Protein AF-A0A254TBU0-F1 (afdb_monomer_lite)

Radius of gyration: 42.25 Å; chains: 1; bounding box: 73×49×134 Å

Secondary structure (DSSP, 8-state):
-HHHHHHHHHHHHHHHHHHHHHHHHHHHHHHHHHHHHHS-SSTTEEEEEEEEPTT-SSEEEEEEEEEE-TTT--EEEEE--SSS--HHHHT-HHHHTTHHHHHHHHHHHHHHHHHHHHHHHHHHHHHHHHHHHHHHHHHHHHHHHHHHHHHHHHHHHHHHHHHHHHHHS--------------S------------------------------

Organism: NCBI:txid1968433

Structure (mmCIF, N/CA/C/O backbone):
data_AF-A0A254TBU0-F1
#
_entry.id   AF-A0A254TBU0-F1
#
loop_
_atom_site.group_PDB
_atom_site.id
_atom_site.type_symbol
_atom_site.label_atom_id
_atom_site.label_alt_id
_atom_site.label_comp_id
_atom_site.label_asym_id
_atom_site.label_entity_id
_atom_site.label_seq_id
_atom_site.pdbx_PDB_ins_code
_atom_site.Cartn_x
_atom_site.Cartn_y
_atom_site.Cartn_z
_atom_site.occupancy
_atom_site.B_iso_or_equiv
_atom_site.auth_seq_id
_atom_site.auth_comp_id
_atom_site.auth_asym_id
_atom_site.auth_atom_id
_atom_site.pdbx_PDB_model_num
ATOM 1 N N . MET A 1 1 ? 13.343 7.354 -29.437 1.00 55.62 1 MET A N 1
ATOM 2 C CA . MET A 1 1 ? 13.040 7.736 -28.040 1.00 55.62 1 MET A CA 1
ATOM 3 C C . MET A 1 1 ? 12.246 6.639 -27.305 1.00 55.62 1 MET A C 1
ATOM 5 O O . MET A 1 1 ? 11.087 6.859 -26.980 1.00 55.62 1 MET A O 1
ATOM 9 N N . PRO A 1 2 ? 12.825 5.455 -27.029 1.00 60.94 2 PRO A N 1
ATOM 10 C CA . PRO A 1 2 ? 12.114 4.371 -26.329 1.00 60.94 2 PRO A CA 1
ATOM 11 C C . PRO A 1 2 ? 11.982 4.615 -24.813 1.00 60.94 2 PRO A C 1
ATOM 13 O O . PRO A 1 2 ? 10.986 4.236 -24.206 1.00 60.94 2 PRO A O 1
ATOM 16 N N . ASP A 1 3 ? 12.961 5.303 -24.216 1.00 68.00 3 ASP A N 1
ATOM 17 C CA . ASP A 1 3 ? 13.042 5.540 -22.765 1.00 68.00 3 ASP A CA 1
ATOM 18 C C . ASP A 1 3 ? 11.918 6.467 -22.251 1.00 68.00 3 ASP A C 1
ATOM 20 O O . ASP A 1 3 ? 11.373 6.267 -21.170 1.00 68.00 3 ASP A O 1
ATOM 24 N N . VAL A 1 4 ? 11.476 7.437 -23.061 1.00 76.56 4 VAL A N 1
ATOM 25 C CA . VAL A 1 4 ? 10.385 8.364 -22.694 1.00 76.56 4 VAL A CA 1
ATOM 26 C C . VAL A 1 4 ? 9.033 7.645 -22.619 1.00 76.56 4 VAL A C 1
ATOM 28 O O . VAL A 1 4 ? 8.270 7.861 -21.681 1.00 76.56 4 VAL A O 1
ATOM 31 N N . VAL A 1 5 ? 8.753 6.758 -23.578 1.00 79.75 5 VAL A N 1
ATOM 32 C CA . VAL A 1 5 ? 7.491 6.001 -23.643 1.00 79.75 5 VAL A CA 1
ATOM 33 C C . VAL A 1 5 ? 7.414 4.982 -22.507 1.00 79.75 5 VAL A C 1
ATOM 35 O O . VAL A 1 5 ? 6.388 4.870 -21.839 1.00 79.75 5 VAL A O 1
ATOM 38 N N . LEU A 1 6 ? 8.520 4.279 -22.245 1.00 78.12 6 LEU A N 1
ATOM 39 C CA . LEU A 1 6 ? 8.596 3.298 -21.168 1.00 78.12 6 LEU A CA 1
ATOM 40 C C . LEU A 1 6 ? 8.431 3.971 -19.793 1.00 78.12 6 LEU A C 1
ATOM 42 O O . LEU A 1 6 ? 7.738 3.436 -18.930 1.00 78.12 6 LEU A O 1
ATOM 46 N N . ARG A 1 7 ? 9.032 5.153 -19.584 1.00 82.88 7 ARG A N 1
ATOM 47 C CA . ARG A 1 7 ? 8.877 5.918 -18.334 1.00 82.88 7 ARG A CA 1
ATOM 48 C C . ARG A 1 7 ? 7.442 6.385 -18.131 1.00 82.88 7 ARG A C 1
ATOM 50 O O . ARG A 1 7 ? 6.898 6.158 -17.057 1.00 82.88 7 ARG A O 1
ATOM 57 N N . ALA A 1 8 ? 6.812 6.935 -19.169 1.00 86.00 8 ALA A N 1
ATOM 58 C CA . ALA A 1 8 ? 5.415 7.357 -19.106 1.00 86.00 8 ALA A CA 1
ATOM 59 C C . ALA A 1 8 ? 4.473 6.195 -18.741 1.00 86.00 8 ALA A C 1
ATOM 61 O O . ALA A 1 8 ? 3.598 6.355 -17.894 1.00 86.00 8 ALA A O 1
ATOM 62 N N . ALA A 1 9 ? 4.690 5.004 -19.310 1.00 85.12 9 ALA A N 1
ATOM 63 C CA . ALA A 1 9 ? 3.908 3.816 -18.968 1.00 85.12 9 ALA A CA 1
ATOM 64 C C . ALA A 1 9 ? 4.110 3.376 -17.504 1.00 85.12 9 ALA A C 1
ATOM 66 O O . ALA A 1 9 ? 3.148 3.034 -16.818 1.00 85.12 9 ALA A O 1
ATOM 67 N N . VAL A 1 10 ? 5.353 3.410 -17.004 1.00 87.81 10 VAL A N 1
ATOM 68 C CA . VAL A 1 10 ? 5.660 3.095 -15.597 1.00 87.81 10 VAL A CA 1
ATOM 69 C C . VAL A 1 10 ? 5.015 4.099 -14.643 1.00 87.81 10 VAL A C 1
ATOM 71 O O . VAL A 1 10 ? 4.529 3.707 -13.577 1.00 87.81 10 VAL A O 1
ATOM 74 N N . ASP A 1 11 ? 5.002 5.376 -15.013 1.00 88.94 11 ASP A N 1
ATOM 75 C CA . ASP A 1 11 ? 4.399 6.438 -14.216 1.00 88.94 11 ASP A CA 1
ATOM 76 C C . ASP A 1 11 ? 2.871 6.305 -14.160 1.00 88.94 11 ASP A C 1
ATOM 78 O O . ASP A 1 11 ? 2.303 6.435 -13.074 1.00 88.94 11 ASP A O 1
ATOM 82 N N . GLU A 1 12 ? 2.211 5.952 -15.269 1.00 91.38 12 GLU A N 1
ATOM 83 C CA . GLU A 1 12 ? 0.754 5.755 -15.295 1.00 91.38 12 GLU A CA 1
ATOM 84 C C . GLU A 1 12 ? 0.326 4.570 -14.417 1.00 91.38 12 GLU A C 1
ATOM 86 O O . GLU A 1 12 ? -0.513 4.727 -13.532 1.00 91.38 12 GLU A O 1
ATOM 91 N N . VAL A 1 13 ? 0.985 3.412 -14.541 1.00 90.25 13 VAL A N 1
ATOM 92 C CA . VAL A 1 13 ? 0.699 2.251 -13.674 1.00 90.25 13 VAL A CA 1
ATOM 93 C C . VAL A 1 13 ? 0.988 2.576 -12.205 1.00 90.25 13 VAL A C 1
ATOM 95 O O . VAL A 1 13 ? 0.245 2.191 -11.299 1.00 90.25 13 VAL A O 1
ATOM 98 N N . THR A 1 14 ? 2.065 3.321 -11.939 1.00 90.81 14 THR A N 1
ATOM 99 C CA . THR A 1 14 ? 2.394 3.778 -10.582 1.00 90.81 14 THR A CA 1
ATOM 100 C C . THR A 1 14 ? 1.290 4.668 -10.014 1.00 90.81 14 THR A C 1
ATOM 102 O O . THR A 1 14 ? 0.970 4.556 -8.828 1.00 90.81 14 THR A O 1
ATOM 105 N N . LYS A 1 15 ? 0.717 5.551 -10.833 1.00 92.06 15 LYS A N 1
ATOM 106 C CA . LYS A 1 15 ? -0.375 6.446 -10.451 1.00 92.06 15 LYS A CA 1
ATOM 107 C C . LYS A 1 15 ? -1.653 5.665 -10.153 1.00 92.06 15 LYS A C 1
ATOM 109 O O . LYS A 1 15 ? -2.206 5.853 -9.073 1.00 92.06 15 LYS A O 1
ATOM 114 N N . GLU A 1 16 ? -2.043 4.724 -11.011 1.00 93.19 16 GLU A N 1
ATOM 115 C CA . GLU A 1 16 ? -3.198 3.845 -10.775 1.00 93.19 16 GLU A CA 1
ATOM 116 C C . GLU A 1 16 ? -3.066 3.064 -9.459 1.00 93.19 16 GLU A C 1
ATOM 118 O O . GLU A 1 16 ? -3.989 3.033 -8.642 1.00 93.19 16 GLU A O 1
ATOM 123 N N . MET A 1 17 ? -1.887 2.489 -9.193 1.00 91.94 17 MET A N 1
ATOM 124 C CA . MET A 1 17 ? -1.616 1.792 -7.931 1.00 91.94 17 MET A CA 1
ATOM 125 C C . MET A 1 17 ? -1.718 2.718 -6.713 1.00 91.94 17 MET A C 1
ATOM 127 O O . MET A 1 17 ? -2.206 2.310 -5.657 1.00 91.94 17 MET A O 1
ATOM 131 N N . VAL A 1 18 ? -1.241 3.960 -6.833 1.00 92.25 18 VAL A N 1
ATOM 132 C CA . VAL A 1 18 ? -1.340 4.960 -5.763 1.00 92.25 18 VAL A CA 1
ATOM 133 C C . VAL A 1 18 ? -2.795 5.362 -5.525 1.00 92.25 18 VAL A C 1
ATOM 135 O O . VAL A 1 18 ? -3.204 5.463 -4.370 1.00 92.25 18 VAL A O 1
ATOM 138 N N . ASP A 1 19 ? -3.586 5.554 -6.576 1.00 94.19 19 ASP A N 1
ATOM 139 C CA . ASP A 1 19 ? -4.998 5.920 -6.456 1.00 94.19 19 ASP A CA 1
ATOM 140 C C . ASP A 1 19 ? -5.844 4.768 -5.887 1.00 94.19 19 ASP A C 1
ATOM 142 O O . ASP A 1 19 ? -6.729 4.993 -5.055 1.00 94.19 19 ASP A O 1
ATOM 146 N N . PHE A 1 20 ? -5.495 3.518 -6.205 1.00 94.50 20 PHE A N 1
ATOM 147 C CA . PHE A 1 20 ? -6.058 2.346 -5.534 1.00 94.50 20 PHE A CA 1
ATOM 148 C C . PHE A 1 20 ? -5.751 2.341 -4.027 1.00 94.50 20 PHE A C 1
ATOM 150 O O . PHE A 1 20 ? -6.653 2.144 -3.213 1.00 94.50 20 PHE A O 1
ATOM 157 N N . ILE A 1 21 ? -4.505 2.634 -3.628 1.00 93.31 21 ILE A N 1
ATOM 158 C CA . ILE A 1 21 ? -4.138 2.757 -2.205 1.00 93.31 21 ILE A CA 1
ATOM 159 C C . ILE A 1 21 ? -4.928 3.883 -1.528 1.00 93.31 21 ILE A C 1
ATOM 161 O O . ILE A 1 21 ? -5.439 3.673 -0.432 1.00 93.31 21 ILE A O 1
ATOM 165 N N . LYS A 1 22 ? -5.084 5.047 -2.173 1.00 93.69 22 LYS A N 1
ATOM 166 C CA . LYS A 1 22 ? -5.897 6.152 -1.630 1.00 93.69 22 LYS A CA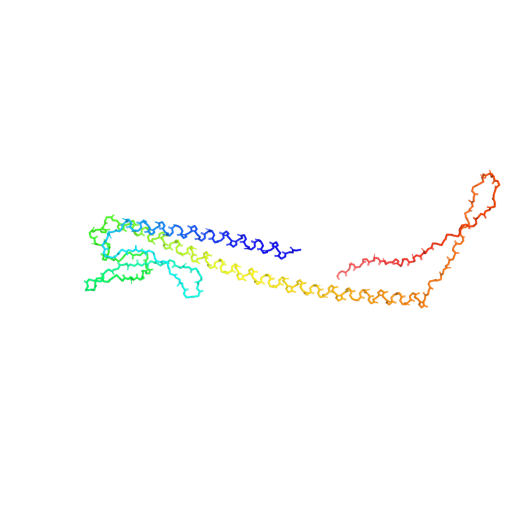 1
ATOM 167 C C . LYS A 1 22 ? -7.357 5.754 -1.433 1.00 93.69 22 LYS A C 1
ATOM 169 O O . LYS A 1 22 ? -7.969 6.158 -0.454 1.00 93.69 22 LYS A O 1
ATOM 174 N N . THR A 1 23 ? -7.909 4.956 -2.344 1.00 95.94 23 THR A N 1
ATOM 175 C CA . THR A 1 23 ? -9.282 4.449 -2.216 1.00 95.94 23 THR A CA 1
ATOM 176 C C . THR A 1 23 ? -9.427 3.590 -0.960 1.00 95.94 23 THR A C 1
ATOM 178 O O . THR A 1 23 ? -10.385 3.760 -0.211 1.00 95.94 23 THR A O 1
ATOM 181 N N . ILE A 1 24 ? -8.441 2.732 -0.681 1.00 95.56 24 ILE A N 1
ATOM 182 C CA . ILE A 1 24 ? -8.408 1.942 0.555 1.00 95.56 24 ILE A CA 1
ATOM 183 C C . ILE A 1 24 ? -8.239 2.850 1.781 1.00 95.56 24 ILE A C 1
ATOM 185 O O . ILE A 1 24 ? -8.925 2.651 2.779 1.00 95.56 24 ILE A O 1
ATOM 189 N N . ASP A 1 25 ? -7.363 3.856 1.712 1.00 94.88 25 ASP A N 1
ATOM 190 C CA . ASP A 1 25 ? -7.145 4.810 2.809 1.00 94.88 25 ASP A CA 1
ATOM 191 C C . ASP A 1 25 ? -8.446 5.551 3.167 1.00 94.88 25 ASP A C 1
ATOM 193 O O . ASP A 1 25 ? -8.803 5.623 4.340 1.00 94.88 25 ASP A O 1
ATOM 197 N N . ASN A 1 26 ? -9.221 5.977 2.166 1.00 95.31 26 ASN A N 1
ATOM 198 C CA . ASN A 1 26 ? -10.529 6.605 2.374 1.00 95.31 26 ASN A CA 1
ATOM 199 C C . ASN A 1 26 ? -11.544 5.652 3.029 1.00 95.31 26 ASN A C 1
ATOM 201 O O . ASN A 1 26 ? -12.335 6.074 3.870 1.00 95.31 26 ASN A O 1
ATOM 205 N N . GLN A 1 27 ? -11.541 4.367 2.656 1.00 95.50 27 GLN A N 1
ATOM 206 C CA . GLN A 1 27 ? -12.405 3.363 3.288 1.00 95.50 27 GLN A CA 1
ATOM 207 C C . GLN A 1 27 ? -12.010 3.117 4.748 1.00 95.50 27 GLN A C 1
ATOM 209 O O . GLN A 1 27 ? -12.878 2.958 5.601 1.00 95.50 27 GLN A O 1
ATOM 214 N N . ILE A 1 28 ? -10.709 3.124 5.048 1.00 94.50 28 ILE A N 1
ATOM 215 C CA . ILE A 1 28 ? -10.194 3.021 6.417 1.00 94.50 28 ILE A CA 1
ATOM 216 C C . ILE A 1 28 ? -10.661 4.218 7.253 1.00 94.50 28 ILE A C 1
ATOM 218 O O . ILE A 1 28 ? -11.168 4.017 8.354 1.00 94.50 28 ILE A O 1
ATOM 222 N N . ASP A 1 29 ? -10.548 5.439 6.728 1.00 93.44 29 ASP A N 1
ATOM 223 C CA . ASP A 1 29 ? -11.009 6.646 7.424 1.00 93.44 29 ASP A CA 1
ATOM 224 C C . ASP A 1 29 ? -12.534 6.642 7.632 1.00 93.44 29 ASP A C 1
ATOM 226 O O . ASP A 1 29 ? -13.022 7.036 8.692 1.00 93.44 29 ASP A O 1
ATOM 230 N N . TRP A 1 30 ? -13.300 6.125 6.664 1.00 94.44 30 TRP A N 1
ATOM 231 C CA . TRP A 1 30 ? -14.742 5.930 6.828 1.00 94.44 30 TRP A CA 1
ATOM 232 C C . TRP A 1 30 ? -15.062 4.948 7.964 1.00 94.44 30 TRP A C 1
ATOM 234 O O . TRP A 1 30 ? -15.912 5.246 8.804 1.00 94.44 30 TRP A O 1
ATOM 244 N N . ILE A 1 31 ? -14.347 3.817 8.048 1.00 91.62 31 ILE A N 1
ATOM 245 C CA . ILE A 1 31 ? -14.507 2.870 9.160 1.00 91.62 31 ILE A CA 1
ATOM 246 C C . ILE A 1 31 ? -14.128 3.517 10.499 1.00 91.62 31 ILE A C 1
ATOM 248 O O . ILE A 1 31 ? -14.823 3.273 11.482 1.00 91.62 31 ILE A O 1
ATOM 252 N N . ASP A 1 32 ? -13.083 4.351 10.570 1.00 91.94 32 ASP A N 1
ATOM 253 C CA . ASP A 1 32 ? -12.754 5.078 11.810 1.00 91.94 32 ASP A CA 1
ATOM 254 C C . ASP A 1 32 ? -13.909 5.982 12.265 1.00 91.94 32 ASP A C 1
ATOM 256 O O . ASP A 1 32 ? -14.238 6.008 13.451 1.00 91.94 32 ASP A O 1
ATOM 260 N N . GLY A 1 33 ? -14.582 6.655 11.326 1.00 90.12 33 GLY A N 1
ATOM 261 C CA . GLY A 1 33 ? -15.777 7.451 11.616 1.00 90.12 33 GLY A CA 1
ATOM 262 C C . GLY A 1 33 ? -16.957 6.611 12.121 1.00 90.12 33 GLY A C 1
ATOM 263 O O . GLY A 1 33 ? -17.636 6.995 13.074 1.00 90.12 33 GLY A O 1
ATOM 264 N N . VAL A 1 34 ? -17.185 5.429 11.538 1.00 89.31 34 VAL A N 1
ATOM 265 C CA . VAL A 1 34 ? -18.220 4.495 12.020 1.00 89.31 34 VAL A CA 1
ATOM 266 C C . VAL A 1 34 ? -17.869 3.957 13.409 1.00 89.31 34 VAL A C 1
ATOM 268 O O . VAL A 1 34 ? -18.739 3.878 14.277 1.00 89.31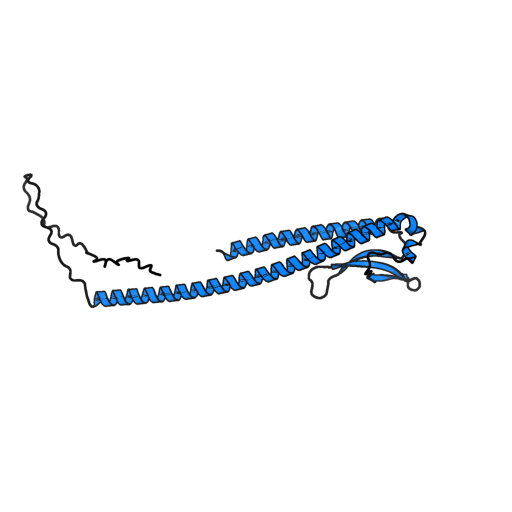 34 VAL A O 1
ATOM 271 N N . LEU A 1 35 ? -16.597 3.625 13.646 1.00 88.00 35 LEU A N 1
ATOM 272 C CA . LEU A 1 35 ? -16.096 3.194 14.949 1.00 88.00 35 LEU A CA 1
ATOM 273 C C . LEU A 1 35 ? -16.283 4.285 16.004 1.00 88.00 35 LEU A C 1
ATOM 275 O O . LEU A 1 35 ? -16.687 3.969 17.121 1.00 88.00 35 LEU A O 1
ATOM 279 N N . GLU A 1 36 ? -16.016 5.546 15.677 1.00 86.56 36 GLU A N 1
ATOM 280 C CA . GLU A 1 36 ? -16.258 6.679 16.574 1.00 86.56 36 GLU A CA 1
ATOM 281 C C . GLU A 1 36 ? -17.73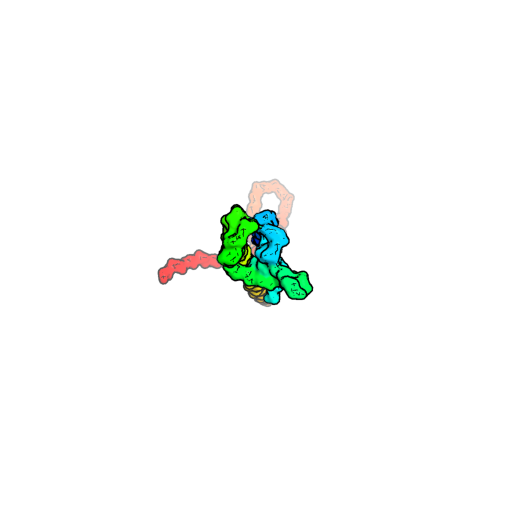3 6.800 16.968 1.00 86.56 36 GLU A C 1
ATOM 283 O O . GLU A 1 36 ? -18.033 7.008 18.140 1.00 86.56 36 GLU A O 1
ATOM 288 N N . PHE A 1 37 ? -18.650 6.611 16.017 1.00 84.62 37 PHE A N 1
ATOM 289 C CA . PHE A 1 37 ? -20.087 6.689 16.275 1.00 84.62 37 PHE A CA 1
ATOM 290 C C . PHE A 1 37 ? -20.633 5.486 17.059 1.00 84.62 37 PHE A C 1
ATOM 292 O O . PHE A 1 37 ? -21.501 5.637 17.915 1.00 84.62 37 PHE A O 1
ATOM 299 N N . ALA A 1 38 ? -20.149 4.277 16.764 1.00 81.69 38 ALA A N 1
ATOM 300 C CA . ALA A 1 38 ? -20.669 3.037 17.340 1.00 81.69 38 ALA A CA 1
ATOM 301 C C . ALA A 1 38 ? -20.179 2.761 18.773 1.00 81.69 38 ALA A C 1
ATOM 303 O O . ALA A 1 38 ? -20.642 1.809 19.404 1.00 81.69 38 ALA A O 1
ATOM 304 N N . GLN A 1 39 ? -19.223 3.544 19.277 1.00 80.81 39 GLN A N 1
ATOM 305 C CA . GLN A 1 39 ? -18.602 3.325 20.578 1.00 80.81 39 GLN A CA 1
ATOM 306 C C . GLN A 1 39 ? -19.046 4.382 21.598 1.00 80.81 39 GLN A C 1
ATOM 308 O O . GLN A 1 39 ? -19.154 5.560 21.266 1.00 80.81 39 GLN A O 1
ATOM 313 N N . PRO A 1 40 ? -19.263 3.998 22.868 1.00 69.94 40 PRO A N 1
ATOM 314 C CA . PRO A 1 40 ? -19.560 4.953 23.922 1.00 69.94 40 PRO A CA 1
ATOM 315 C C . PRO A 1 40 ? -18.393 5.930 24.122 1.00 69.94 40 PRO A C 1
ATOM 317 O O . PRO A 1 40 ? -17.224 5.548 24.070 1.00 69.94 40 PRO A O 1
ATOM 320 N N . LEU A 1 41 ? -18.725 7.184 24.442 1.00 67.19 41 LEU A N 1
ATOM 321 C CA . LEU A 1 41 ? -17.810 8.326 24.646 1.00 67.19 41 LEU A CA 1
ATOM 322 C C . LEU A 1 41 ? -16.797 8.151 25.801 1.00 67.19 41 LEU A C 1
ATOM 324 O O . LEU A 1 41 ? -16.033 9.064 26.124 1.00 67.19 41 LEU A O 1
ATOM 328 N N . HIS A 1 42 ? -16.811 7.011 26.484 1.00 64.38 42 HIS A N 1
ATOM 329 C CA . HIS A 1 42 ? -16.032 6.749 27.688 1.00 64.38 42 HIS A CA 1
ATOM 330 C C . HIS A 1 42 ? -14.732 5.988 27.374 1.00 64.38 42 HIS A C 1
ATOM 332 O O . HIS A 1 42 ? -14.483 5.535 26.262 1.00 64.38 42 HIS A O 1
ATOM 338 N N . THR A 1 43 ? -13.840 5.879 28.363 1.00 64.94 43 THR A N 1
ATOM 339 C CA . THR A 1 43 ? -12.513 5.255 28.205 1.00 64.94 43 THR A CA 1
ATOM 340 C C . THR A 1 43 ? -12.577 3.858 27.581 1.00 64.94 43 THR A C 1
ATOM 342 O O . THR A 1 43 ? -13.319 3.016 28.081 1.00 64.94 43 THR A O 1
ATOM 345 N N . GLY A 1 44 ? -11.727 3.587 26.585 1.00 70.06 44 GLY A N 1
ATOM 346 C CA . GLY A 1 44 ? -11.684 2.311 25.859 1.00 70.06 44 GLY A CA 1
ATOM 347 C C . GLY A 1 44 ? -12.079 2.401 24.382 1.00 70.06 44 GLY A C 1
ATOM 348 O O . GLY A 1 44 ? -12.210 1.360 23.746 1.00 70.06 44 GLY A O 1
ATOM 349 N N . ALA A 1 45 ? -12.260 3.610 23.839 1.00 80.56 45 ALA A N 1
ATOM 350 C CA . ALA A 1 45 ? -12.592 3.814 22.432 1.00 80.56 45 ALA A CA 1
ATOM 351 C C . ALA A 1 45 ? -11.462 3.329 21.510 1.00 80.56 45 ALA A C 1
ATOM 353 O O . ALA A 1 45 ? -10.296 3.712 21.658 1.00 80.56 45 ALA A O 1
ATOM 354 N N . ILE A 1 46 ? -11.824 2.488 20.550 1.00 86.56 46 ILE A N 1
ATOM 355 C CA . ILE A 1 46 ? -10.942 1.979 19.509 1.00 86.56 46 ILE A CA 1
ATOM 356 C C . ILE A 1 46 ? -10.954 2.952 18.338 1.00 86.56 46 ILE A C 1
ATOM 358 O O . ILE A 1 46 ? -12.019 3.301 17.839 1.00 86.56 46 ILE A O 1
ATOM 362 N N . ARG A 1 47 ? -9.773 3.380 17.905 1.00 88.00 47 ARG A N 1
ATOM 363 C CA . ARG A 1 47 ? -9.567 4.318 16.800 1.00 88.00 47 ARG A CA 1
ATOM 364 C C . ARG A 1 47 ? -8.453 3.842 15.886 1.00 88.00 47 ARG A C 1
ATOM 366 O O . ARG A 1 47 ? -7.681 2.944 16.237 1.00 88.00 47 ARG A O 1
ATOM 373 N N . ILE A 1 48 ? -8.354 4.472 14.728 1.00 90.56 48 ILE A N 1
ATOM 374 C CA . ILE A 1 48 ? -7.296 4.244 13.755 1.00 90.56 48 ILE A CA 1
ATOM 375 C C . ILE A 1 48 ? -6.302 5.398 13.824 1.00 90.56 48 ILE A C 1
ATOM 377 O O . ILE A 1 48 ? -6.644 6.560 13.634 1.00 90.56 48 ILE A O 1
ATOM 381 N N . GLU A 1 49 ? -5.038 5.079 14.087 1.00 89.56 49 GLU A N 1
ATOM 382 C CA . GLU A 1 49 ? -3.960 6.059 14.115 1.00 89.56 49 GLU A CA 1
ATOM 383 C C . GLU A 1 49 ? -2.997 5.839 12.947 1.00 89.56 49 GLU A C 1
ATOM 385 O O . GLU A 1 49 ? -2.426 4.758 12.761 1.00 89.56 49 GLU A O 1
ATOM 390 N N . TRP A 1 50 ? -2.783 6.891 12.163 1.00 89.94 50 TRP A N 1
ATOM 391 C CA . TRP A 1 50 ? -1.866 6.886 11.032 1.00 89.94 50 TRP A CA 1
ATOM 392 C C . TRP A 1 50 ? -0.435 7.165 11.490 1.00 89.94 50 TRP A C 1
ATOM 394 O O . TRP A 1 50 ? -0.085 8.301 11.808 1.00 89.94 50 TRP A O 1
ATOM 404 N N . ARG A 1 51 ? 0.431 6.145 11.471 1.00 84.81 51 ARG A N 1
ATOM 405 C CA . ARG A 1 51 ? 1.828 6.282 11.913 1.00 84.81 51 ARG A CA 1
ATOM 406 C C . ARG A 1 51 ? 2.833 6.155 10.787 1.00 84.81 51 ARG A C 1
ATOM 408 O O . ARG A 1 51 ? 2.759 5.251 9.958 1.00 84.81 51 ARG A O 1
ATOM 415 N N . THR A 1 52 ? 3.852 7.000 10.812 1.00 81.56 52 THR A N 1
ATOM 416 C CA . THR A 1 52 ? 5.015 6.852 9.935 1.00 81.56 52 THR A CA 1
ATOM 417 C C . THR A 1 52 ? 5.887 5.707 10.447 1.00 81.56 52 THR A C 1
ATOM 419 O O . THR A 1 52 ? 6.388 5.741 11.570 1.00 81.56 52 THR A O 1
ATOM 422 N N . MET A 1 53 ? 6.069 4.661 9.639 1.00 73.88 53 MET A N 1
ATOM 423 C CA . MET A 1 53 ? 6.999 3.581 9.983 1.00 73.88 53 MET A CA 1
ATOM 424 C C . MET A 1 53 ? 8.434 4.059 9.756 1.00 73.88 53 MET A C 1
ATOM 426 O O . MET A 1 53 ? 8.722 4.714 8.753 1.00 73.88 53 MET A O 1
ATOM 430 N N . LYS A 1 54 ? 9.363 3.689 10.648 1.00 66.88 54 LYS A N 1
ATOM 431 C CA . LYS A 1 54 ? 10.798 3.919 10.420 1.00 66.88 54 LYS A CA 1
ATOM 432 C C . LYS A 1 54 ? 11.167 3.304 9.063 1.00 66.88 54 LYS A C 1
ATOM 434 O O . LYS A 1 54 ? 11.020 2.096 8.897 1.00 66.88 54 LYS A O 1
ATOM 439 N N . LYS A 1 55 ? 11.655 4.130 8.127 1.00 68.19 55 LYS A N 1
ATOM 440 C CA . LYS A 1 55 ? 12.029 3.785 6.734 1.00 68.19 55 LYS A CA 1
ATOM 441 C C . LYS A 1 55 ? 10.889 3.718 5.699 1.00 68.19 55 LYS A C 1
ATOM 443 O O . LYS A 1 55 ? 11.155 3.331 4.565 1.00 68.19 55 LYS A O 1
ATOM 448 N N . SER A 1 56 ? 9.657 4.106 6.034 1.00 65.38 56 SER A N 1
ATOM 449 C CA . SER A 1 56 ? 8.560 4.224 5.059 1.00 65.38 56 SER A CA 1
ATOM 450 C C . SER A 1 56 ? 8.132 5.678 4.905 1.00 65.38 56 SER A C 1
ATOM 452 O O . SER A 1 56 ? 7.841 6.341 5.896 1.00 65.38 56 SER A O 1
ATOM 454 N N . VAL A 1 57 ? 8.037 6.152 3.661 1.00 67.12 57 VAL A N 1
ATOM 455 C CA . VAL A 1 57 ? 7.399 7.444 3.340 1.00 67.12 57 VAL A CA 1
ATOM 456 C C . VAL A 1 57 ? 5.882 7.359 3.549 1.00 67.12 57 VAL A C 1
ATOM 458 O O . VAL A 1 57 ? 5.232 8.344 3.879 1.00 67.12 57 VAL A O 1
ATOM 461 N N . LEU A 1 58 ? 5.310 6.162 3.397 1.00 73.38 58 LEU A N 1
ATOM 462 C CA . LEU A 1 58 ? 3.882 5.930 3.565 1.00 73.38 58 LEU A CA 1
ATOM 463 C C . LEU A 1 58 ? 3.545 5.681 5.036 1.00 73.38 58 LEU A C 1
ATOM 465 O O . LEU A 1 58 ? 4.149 4.817 5.687 1.00 73.38 58 LEU A O 1
ATOM 469 N N . ARG A 1 59 ? 2.542 6.415 5.529 1.00 84.38 59 ARG A N 1
ATOM 470 C CA . ARG A 1 59 ? 1.911 6.168 6.829 1.00 84.38 59 ARG A CA 1
ATOM 471 C C . ARG A 1 59 ? 1.228 4.799 6.809 1.00 84.38 59 ARG A C 1
ATOM 473 O O . ARG A 1 59 ? 0.696 4.379 5.780 1.00 84.38 59 ARG A O 1
ATOM 480 N N . MET A 1 60 ? 1.262 4.101 7.936 1.00 83.81 60 MET A N 1
ATOM 481 C CA . MET A 1 60 ? 0.567 2.839 8.157 1.00 83.81 60 MET A CA 1
ATOM 482 C C . MET A 1 60 ? -0.529 3.055 9.203 1.00 83.81 60 MET A C 1
ATOM 484 O O . MET A 1 60 ? -0.212 3.527 10.299 1.00 83.81 60 MET A O 1
ATOM 488 N N . PRO A 1 61 ? -1.781 2.701 8.889 1.00 89.94 61 PRO A N 1
ATOM 489 C CA . PRO A 1 61 ? -2.864 2.739 9.856 1.00 89.94 61 PRO A CA 1
ATOM 490 C C . PRO A 1 61 ? -2.649 1.654 10.914 1.00 89.94 61 PRO A C 1
ATOM 492 O O . PRO A 1 61 ? -2.229 0.532 10.607 1.00 89.94 61 PRO A O 1
ATOM 495 N N . ARG A 1 62 ? -2.895 2.004 12.176 1.00 87.62 62 ARG A N 1
ATOM 496 C CA . ARG A 1 62 ? -2.848 1.094 13.322 1.00 87.62 62 ARG A CA 1
ATOM 497 C C . ARG A 1 62 ? -4.116 1.216 14.138 1.00 87.62 62 ARG A C 1
ATOM 499 O O . ARG A 1 62 ? -4.562 2.319 14.421 1.00 87.62 62 ARG A O 1
ATOM 506 N N . ILE A 1 63 ? -4.633 0.074 14.570 1.00 88.44 63 ILE A N 1
ATOM 507 C CA . ILE A 1 63 ? -5.758 0.016 15.495 1.00 88.44 63 ILE A CA 1
ATOM 508 C C . ILE A 1 63 ? -5.224 0.295 16.900 1.00 88.44 63 ILE A C 1
ATOM 510 O O . ILE A 1 63 ? -4.318 -0.398 17.377 1.00 88.44 63 ILE A O 1
ATOM 514 N N . VAL A 1 64 ? -5.768 1.314 17.555 1.00 87.62 64 VAL A N 1
ATOM 515 C CA . VAL A 1 64 ? -5.369 1.738 18.896 1.00 87.62 64 VAL A CA 1
ATOM 516 C C . VAL A 1 64 ? -6.581 1.838 19.808 1.00 87.62 64 VAL A C 1
ATOM 518 O O . VAL A 1 64 ? -7.654 2.254 19.393 1.00 87.62 64 VAL A O 1
ATOM 521 N N . GLU A 1 65 ? -6.410 1.466 21.069 1.00 86.56 65 GLU A N 1
ATOM 522 C CA . GLU A 1 65 ? -7.407 1.667 22.117 1.00 86.56 65 GLU A CA 1
ATOM 523 C C . GLU A 1 65 ? -6.973 2.843 22.991 1.00 86.56 65 GLU A C 1
ATOM 525 O O . GLU A 1 65 ? -5.921 2.781 23.637 1.00 86.56 65 GLU A O 1
ATOM 530 N N . TRP A 1 66 ? -7.782 3.900 23.034 1.00 83.62 66 TRP A N 1
ATOM 531 C CA . TRP A 1 66 ? -7.537 5.075 23.862 1.00 83.62 66 TRP A CA 1
ATOM 532 C C . TRP A 1 66 ? -8.072 4.880 25.276 1.00 83.62 66 TRP A C 1
ATOM 534 O O . TRP A 1 66 ? -9.233 4.539 25.506 1.00 83.62 66 TRP A O 1
ATOM 544 N N . ARG A 1 67 ? -7.219 5.149 26.261 1.00 81.81 67 ARG A N 1
ATOM 545 C CA . ARG A 1 67 ? -7.543 5.056 27.682 1.00 81.81 67 ARG A CA 1
ATOM 546 C C . ARG A 1 67 ? -7.072 6.299 28.415 1.00 81.81 67 ARG A C 1
ATOM 548 O O . ARG A 1 67 ? -5.895 6.658 28.369 1.00 81.81 67 ARG A O 1
ATOM 555 N N . ARG A 1 68 ? -7.988 6.910 29.161 1.00 80.69 68 ARG A N 1
ATOM 556 C CA . ARG A 1 68 ? -7.667 7.963 30.122 1.00 80.69 68 ARG A CA 1
ATOM 557 C C . ARG A 1 68 ? -7.240 7.323 31.435 1.00 80.69 68 ARG A C 1
ATOM 559 O O . ARG A 1 68 ? -7.993 6.558 32.040 1.00 80.69 68 ARG A O 1
ATOM 566 N N . GLN A 1 69 ? -6.021 7.607 31.865 1.00 82.00 69 GLN A N 1
ATOM 567 C CA . GLN A 1 69 ? -5.496 7.097 33.121 1.00 82.00 69 GLN A CA 1
ATOM 568 C C . GLN A 1 69 ? -6.221 7.791 34.284 1.00 82.00 69 GLN A C 1
ATOM 570 O O . GLN A 1 69 ? -6.213 9.014 34.384 1.00 82.00 69 GLN A O 1
ATOM 575 N N . LYS A 1 70 ? -6.873 7.015 35.162 1.00 82.06 70 LYS A N 1
ATOM 576 C CA . LYS A 1 70 ? -7.716 7.566 36.243 1.00 82.06 70 LYS A CA 1
ATOM 577 C C . LYS A 1 70 ? -6.943 8.437 37.237 1.00 82.06 70 LYS A C 1
ATOM 579 O O . LYS A 1 70 ? -7.507 9.376 37.774 1.00 82.06 70 LYS A O 1
ATOM 584 N N . THR A 1 71 ? -5.675 8.111 37.484 1.00 86.38 71 THR A N 1
ATOM 585 C CA . THR A 1 71 ? -4.833 8.784 38.483 1.00 86.38 71 THR A CA 1
ATOM 586 C C . THR A 1 71 ? -4.237 10.095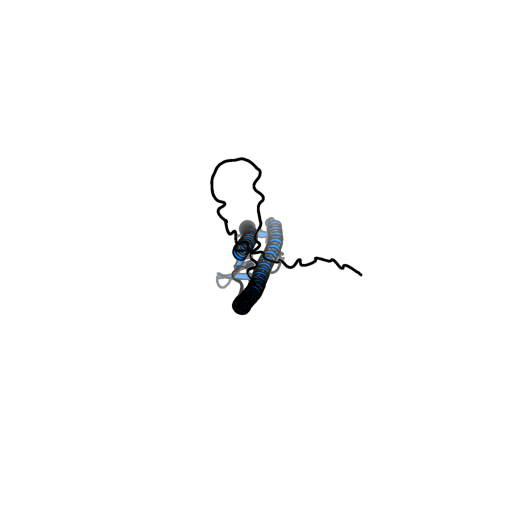 37.985 1.00 86.38 71 THR A C 1
ATOM 588 O O . THR A 1 71 ? -4.166 11.054 38.739 1.00 86.38 71 THR A O 1
ATOM 591 N N . THR A 1 72 ? -3.805 10.148 36.726 1.00 86.12 72 THR A N 1
ATOM 592 C CA . THR A 1 72 ? -3.108 11.311 36.148 1.00 86.12 72 THR A CA 1
ATOM 593 C C . THR A 1 72 ? -4.007 12.147 35.240 1.00 86.12 72 THR A C 1
ATOM 595 O O . THR A 1 72 ? -3.660 13.268 34.888 1.00 86.12 72 THR A O 1
ATOM 598 N N . GLY A 1 73 ? -5.146 11.602 34.805 1.00 81.00 73 GLY A N 1
ATOM 599 C CA . GLY A 1 73 ? -6.020 12.217 33.808 1.00 81.00 73 GLY A CA 1
ATOM 600 C C . GLY A 1 73 ? -5.457 12.209 32.383 1.00 81.00 73 GLY A C 1
ATOM 601 O O . GLY A 1 73 ? -6.156 12.675 31.479 1.00 81.00 73 GLY A O 1
ATOM 602 N N . ILE A 1 74 ? -4.247 11.675 32.176 1.00 86.44 74 ILE A N 1
ATOM 603 C CA . ILE A 1 74 ? -3.531 11.665 30.895 1.00 86.44 74 ILE A CA 1
ATOM 604 C C . ILE A 1 74 ? -4.132 10.609 29.964 1.00 86.44 74 ILE A C 1
ATOM 606 O O . ILE A 1 74 ? -4.438 9.485 30.377 1.00 86.44 74 ILE A O 1
ATOM 610 N N . TRP A 1 75 ? -4.291 10.970 28.692 1.00 81.31 75 TRP A N 1
ATOM 611 C CA . TRP A 1 75 ? -4.656 10.030 27.639 1.00 81.31 75 TRP A CA 1
ATOM 612 C C . TRP A 1 75 ? -3.443 9.215 27.204 1.00 81.31 75 TRP A C 1
ATOM 614 O O . TRP A 1 75 ? -2.385 9.745 26.881 1.00 81.31 75 TRP A O 1
ATOM 624 N N . SER A 1 76 ? -3.628 7.905 27.187 1.00 85.19 76 SER A N 1
ATOM 625 C CA . SER A 1 76 ? -2.673 6.922 26.695 1.00 85.19 76 SER A CA 1
ATOM 626 C C . SER A 1 76 ? -3.368 6.049 25.667 1.00 85.19 76 SER A C 1
ATOM 628 O O . SER A 1 76 ? -4.590 5.893 25.709 1.00 85.19 76 SER A O 1
ATOM 630 N N . TYR A 1 77 ? -2.601 5.457 24.764 1.00 84.62 77 TYR A N 1
ATOM 631 C CA . TYR A 1 77 ? -3.124 4.489 23.816 1.00 84.62 77 TYR A CA 1
ATOM 632 C C . TYR A 1 77 ? -2.420 3.145 23.974 1.00 84.62 77 TYR A C 1
ATOM 634 O O . TYR A 1 77 ? -1.291 3.054 24.467 1.00 84.62 77 TYR A O 1
ATOM 642 N N . LYS A 1 78 ? -3.081 2.088 23.509 1.00 85.81 78 LYS A N 1
ATOM 643 C CA . LYS A 1 78 ? -2.495 0.758 23.364 1.00 85.81 78 LYS A CA 1
ATOM 644 C C . LYS A 1 78 ? -2.756 0.232 21.960 1.00 85.81 78 LYS A C 1
ATOM 646 O O . LYS A 1 78 ? -3.899 0.221 21.521 1.00 85.81 78 LYS A O 1
ATOM 651 N N . ASP A 1 79 ? -1.715 -0.258 21.291 1.00 84.81 79 ASP A N 1
ATOM 652 C CA . ASP A 1 79 ? -1.865 -0.949 20.008 1.00 84.81 79 ASP A CA 1
ATOM 653 C C . ASP A 1 79 ? -2.705 -2.229 20.203 1.00 84.81 79 ASP A C 1
ATOM 655 O O . ASP A 1 79 ? -2.381 -3.093 21.032 1.00 84.81 79 ASP A O 1
ATOM 659 N N . VAL A 1 80 ? -3.778 -2.360 19.424 1.00 82.19 80 VAL A N 1
ATOM 660 C CA . VAL A 1 80 ? -4.663 -3.527 19.432 1.00 82.19 80 VAL A CA 1
ATOM 661 C C . VAL A 1 80 ? -4.262 -4.432 18.274 1.00 82.19 80 VAL A C 1
ATOM 663 O O . VAL A 1 80 ? -4.313 -4.043 17.112 1.00 82.19 80 VAL A O 1
ATOM 666 N N . LYS A 1 81 ? -3.814 -5.651 18.593 1.00 71.44 81 LYS A N 1
ATOM 667 C CA . LYS A 1 81 ? -3.388 -6.633 17.580 1.00 71.44 81 LYS A CA 1
ATOM 668 C C . LYS A 1 81 ? -4.541 -7.437 16.983 1.00 71.44 81 LYS A C 1
ATOM 670 O O . LYS A 1 81 ? -4.375 -7.996 15.907 1.00 71.44 81 LYS A O 1
ATOM 675 N N . ASN A 1 82 ? -5.659 -7.538 17.701 1.00 61.47 82 ASN A N 1
ATOM 676 C CA . ASN A 1 82 ? -6.755 -8.432 17.350 1.00 61.47 82 ASN A CA 1
ATOM 677 C C . ASN A 1 82 ? -7.949 -7.645 16.814 1.00 61.47 82 ASN A C 1
ATOM 679 O O . ASN A 1 82 ? -8.317 -6.614 17.368 1.00 61.47 82 ASN A O 1
ATOM 683 N N . THR A 1 83 ? -8.634 -8.240 15.845 1.00 64.06 83 THR A N 1
ATOM 684 C CA . THR A 1 83 ? -9.999 -7.908 15.395 1.00 64.06 83 THR A CA 1
ATOM 685 C C . THR A 1 83 ? -11.072 -8.152 16.458 1.00 64.06 83 THR A C 1
ATOM 687 O O . THR A 1 83 ? -12.267 -8.034 16.204 1.00 64.06 83 THR A O 1
ATOM 690 N N . HIS A 1 84 ? -10.668 -8.535 17.669 1.00 64.94 84 HIS A N 1
ATOM 691 C CA . HIS A 1 84 ? -11.565 -8.948 18.728 1.00 64.94 84 HIS A CA 1
ATOM 692 C C . HIS A 1 84 ? -11.512 -7.969 19.891 1.00 64.94 84 HIS A C 1
ATOM 694 O O . HIS A 1 84 ? -10.461 -7.726 20.488 1.00 64.94 84 HIS A O 1
ATOM 700 N N . LEU A 1 85 ? -12.694 -7.484 20.259 1.00 70.19 85 LEU A N 1
ATOM 701 C CA . LEU A 1 85 ? -12.921 -6.778 21.510 1.00 70.19 85 LEU A CA 1
ATOM 702 C C . LEU A 1 85 ? -12.554 -7.663 22.702 1.00 70.19 85 LEU A C 1
ATOM 704 O O . LEU A 1 85 ? -12.864 -8.859 22.728 1.00 70.19 85 LEU A O 1
ATOM 708 N N . SER A 1 86 ? -11.951 -7.055 23.723 1.00 71.06 86 SER A N 1
ATOM 709 C CA . SER A 1 86 ? -11.741 -7.734 25.003 1.00 71.06 86 SER A CA 1
ATOM 710 C C . SER A 1 86 ? -13.081 -8.169 25.612 1.00 71.06 86 SER A C 1
ATOM 712 O O . SER A 1 86 ? -14.085 -7.474 25.458 1.00 71.06 86 SER A O 1
ATOM 714 N N . LEU A 1 87 ? -13.106 -9.289 26.347 1.00 69.25 87 LEU A N 1
ATOM 715 C CA . LEU A 1 87 ? -14.321 -9.759 27.038 1.00 69.25 87 LEU A CA 1
ATOM 716 C C . LEU A 1 87 ? -14.925 -8.657 27.917 1.00 69.25 87 LEU A C 1
ATOM 718 O O . LEU A 1 87 ? -16.128 -8.430 27.894 1.00 69.25 87 LEU A O 1
ATOM 722 N N . LYS A 1 88 ? -14.072 -7.902 28.615 1.00 69.44 88 LYS A N 1
ATOM 723 C CA . LYS A 1 88 ? -14.488 -6.777 29.455 1.00 69.44 88 LYS A CA 1
ATOM 724 C C . LYS A 1 88 ? -15.218 -5.677 28.674 1.00 69.44 88 LYS A C 1
ATOM 726 O O . LYS A 1 88 ? -16.133 -5.078 29.219 1.00 69.44 88 LYS A O 1
ATOM 731 N N . ALA A 1 89 ? -14.826 -5.420 27.425 1.00 70.31 89 ALA A N 1
ATOM 732 C CA . ALA A 1 89 ? -15.522 -4.465 26.567 1.00 70.31 89 ALA A CA 1
ATOM 733 C C . ALA A 1 89 ? -16.883 -5.011 26.108 1.00 70.31 89 ALA A C 1
ATOM 735 O O . ALA A 1 89 ? -17.855 -4.272 26.122 1.00 70.31 89 ALA A O 1
ATOM 736 N N . LYS A 1 90 ? -16.978 -6.310 25.784 1.00 68.62 90 LYS A N 1
ATOM 737 C CA . LYS A 1 90 ? -18.235 -6.949 25.345 1.00 68.62 90 LYS A CA 1
ATOM 738 C C . LYS A 1 90 ? -19.321 -6.980 26.424 1.00 68.62 90 LYS A C 1
ATOM 740 O O . LYS A 1 90 ? -20.491 -6.864 26.094 1.00 68.62 90 LYS A O 1
ATOM 745 N N . PHE A 1 91 ? -18.935 -7.154 27.689 1.00 68.06 91 PHE A N 1
ATOM 746 C CA . PHE A 1 91 ? -19.863 -7.228 28.826 1.00 68.06 91 PHE A CA 1
ATOM 747 C C . PHE A 1 91 ? -20.124 -5.876 29.506 1.00 68.06 91 PHE A C 1
ATOM 749 O O . PHE A 1 91 ? -20.779 -5.835 30.545 1.00 68.06 91 PHE A O 1
ATOM 756 N N . ASN A 1 92 ? -19.601 -4.771 28.967 1.00 71.00 92 ASN A N 1
ATOM 757 C CA . ASN A 1 92 ? -19.938 -3.448 29.477 1.00 71.00 92 ASN A CA 1
ATOM 758 C C . ASN A 1 92 ? -21.353 -3.069 29.008 1.00 71.00 92 ASN A C 1
ATOM 760 O O . ASN A 1 92 ? -21.642 -3.199 27.821 1.00 71.00 92 ASN A O 1
ATOM 764 N N . GLY A 1 93 ? -22.212 -2.603 29.920 1.00 68.00 93 GLY A N 1
ATOM 765 C CA . GLY A 1 93 ? -23.618 -2.289 29.633 1.00 68.00 93 GLY A CA 1
ATOM 766 C C . GLY A 1 93 ? -23.777 -1.327 28.454 1.00 68.00 93 GLY A C 1
ATOM 767 O O . GLY A 1 93 ? -24.531 -1.615 27.533 1.00 68.00 93 GLY A O 1
ATOM 768 N N . ASP A 1 94 ? -22.953 -0.278 28.413 1.00 67.12 94 ASP A N 1
ATOM 769 C CA . ASP A 1 94 ? -22.959 0.738 27.348 1.00 67.12 94 ASP A CA 1
ATOM 770 C C . ASP A 1 94 ? -22.522 0.196 25.976 1.00 67.12 94 ASP A C 1
ATOM 772 O O . ASP A 1 94 ? -22.756 0.812 24.941 1.00 67.12 94 ASP A O 1
ATOM 776 N N . PHE A 1 95 ? -21.830 -0.944 25.960 1.00 71.50 95 PHE A N 1
ATOM 777 C CA . PHE A 1 95 ? -21.296 -1.570 24.752 1.00 71.50 95 PHE A CA 1
ATOM 778 C C . PHE A 1 95 ? -22.150 -2.764 24.303 1.00 71.50 95 PHE A C 1
ATOM 780 O O . PHE A 1 95 ? -21.999 -3.231 23.174 1.00 71.50 95 PHE A O 1
ATOM 787 N N . LEU A 1 96 ? -23.045 -3.268 25.160 1.00 69.81 96 LEU A N 1
ATOM 788 C CA . LEU A 1 96 ? -23.796 -4.503 24.937 1.00 69.81 96 LEU A CA 1
ATOM 789 C C . LEU A 1 96 ? -24.653 -4.429 23.663 1.00 69.81 96 LEU A C 1
ATOM 791 O O . LEU A 1 96 ? -24.716 -5.397 22.909 1.00 69.81 96 LEU A O 1
ATOM 795 N N . GLU A 1 97 ? -25.238 -3.268 23.369 1.00 72.81 97 GLU A N 1
ATOM 796 C CA . GLU A 1 97 ? -26.105 -3.070 22.200 1.00 72.81 97 GLU A CA 1
ATOM 797 C C . GLU A 1 97 ? -25.331 -2.864 20.890 1.00 72.81 97 GLU A C 1
ATOM 799 O O . GLU A 1 97 ? -25.820 -3.228 19.822 1.00 72.81 97 GLU A O 1
ATOM 804 N N . HIS A 1 98 ? -24.105 -2.333 20.939 1.00 77.56 98 HIS A N 1
ATOM 805 C CA . HIS A 1 98 ? -23.343 -1.946 19.741 1.00 77.56 98 HIS A CA 1
ATOM 806 C C . HIS A 1 98 ? -22.106 -2.810 19.471 1.00 77.56 98 HIS A C 1
ATOM 808 O O . HIS A 1 98 ? -21.488 -2.687 18.411 1.00 77.56 98 HIS A O 1
ATOM 814 N N . HIS A 1 99 ? -21.762 -3.738 20.373 1.00 79.12 99 HIS A N 1
ATOM 815 C CA . HIS A 1 99 ? -20.547 -4.548 20.254 1.00 79.12 99 HIS A CA 1
ATOM 816 C C . HIS A 1 99 ? -20.464 -5.331 18.939 1.00 79.12 99 HIS A C 1
ATOM 818 O O . HIS A 1 99 ? -19.374 -5.479 18.395 1.00 79.12 99 HIS A O 1
ATOM 824 N N . HIS A 1 100 ? -21.593 -5.826 18.423 1.00 82.69 100 HIS A N 1
ATOM 825 C CA . HIS A 1 100 ? -21.638 -6.600 17.183 1.00 82.69 100 HIS A CA 1
ATOM 826 C C . HIS A 1 100 ? -21.198 -5.761 15.976 1.00 82.69 100 HIS A C 1
ATOM 828 O O . HIS A 1 100 ? -20.361 -6.219 15.203 1.00 82.69 100 HIS A O 1
ATOM 834 N N . ARG A 1 101 ? -21.659 -4.504 15.884 1.00 84.38 101 ARG A N 1
ATOM 835 C CA . ARG A 1 101 ? -21.256 -3.560 14.828 1.00 84.38 101 ARG A CA 1
ATOM 836 C C . ARG A 1 101 ? -19.775 -3.231 14.916 1.00 84.38 101 ARG A C 1
ATOM 838 O O . ARG A 1 101 ? -19.085 -3.208 13.909 1.00 84.38 101 ARG A O 1
ATOM 845 N N . VAL A 1 102 ? -19.263 -3.035 16.131 1.00 85.06 102 VAL A N 1
ATOM 846 C CA . VAL A 1 102 ? -17.831 -2.777 16.331 1.00 85.06 102 VAL A CA 1
ATOM 847 C C . VAL A 1 102 ? -16.992 -3.982 15.898 1.00 85.06 102 VAL A C 1
ATOM 849 O O . VAL A 1 102 ? -15.962 -3.800 15.260 1.00 85.06 102 VAL A O 1
ATOM 852 N N . VAL A 1 103 ? -17.417 -5.216 16.195 1.00 86.00 103 VAL A N 1
ATOM 853 C CA . VAL A 1 103 ? -16.719 -6.427 15.718 1.00 86.00 103 VAL A CA 1
ATOM 854 C C . VAL A 1 103 ? -16.736 -6.521 14.192 1.00 86.00 103 VAL A C 1
ATOM 856 O O . VAL A 1 103 ? -15.705 -6.846 13.607 1.00 86.00 103 VAL A O 1
ATOM 859 N N . GLU A 1 104 ? -17.868 -6.223 13.557 1.00 87.38 104 GLU A N 1
ATOM 860 C CA . GLU A 1 104 ? -18.004 -6.196 12.097 1.00 87.38 104 GLU A CA 1
ATOM 861 C C . GLU A 1 104 ? -17.053 -5.165 11.472 1.00 87.38 104 GLU A C 1
ATOM 863 O O . GLU A 1 104 ? -16.200 -5.530 10.665 1.00 87.38 104 GLU A O 1
ATOM 868 N N . CYS A 1 105 ? -17.065 -3.922 11.966 1.00 89.00 105 CYS A N 1
ATOM 869 C CA . CYS A 1 105 ? -16.137 -2.878 11.527 1.00 89.00 105 CYS A CA 1
ATOM 870 C C . CYS A 1 105 ? -14.666 -3.273 11.712 1.00 89.00 105 CYS A C 1
ATOM 872 O O . CYS A 1 105 ? -13.836 -2.979 10.856 1.00 89.00 105 CYS A O 1
ATOM 874 N N . LEU A 1 106 ? -14.316 -3.942 12.816 1.00 87.94 106 LEU A N 1
ATOM 875 C CA . LEU A 1 106 ? -12.947 -4.414 13.048 1.00 87.94 106 LEU A CA 1
ATOM 876 C C . LEU A 1 106 ? -12.546 -5.540 12.086 1.00 87.94 106 LEU A C 1
ATOM 878 O O . LEU A 1 106 ? -11.377 -5.621 11.710 1.00 87.94 106 LEU A O 1
ATOM 882 N N . SER A 1 107 ? -13.490 -6.397 11.695 1.00 88.62 107 SER A N 1
ATOM 883 C CA . SER A 1 107 ? -13.271 -7.445 10.694 1.00 88.62 107 SER A CA 1
ATOM 884 C C . SER A 1 107 ? -13.024 -6.844 9.309 1.00 88.62 107 SER A C 1
ATOM 886 O O . SER A 1 107 ? -12.024 -7.172 8.665 1.00 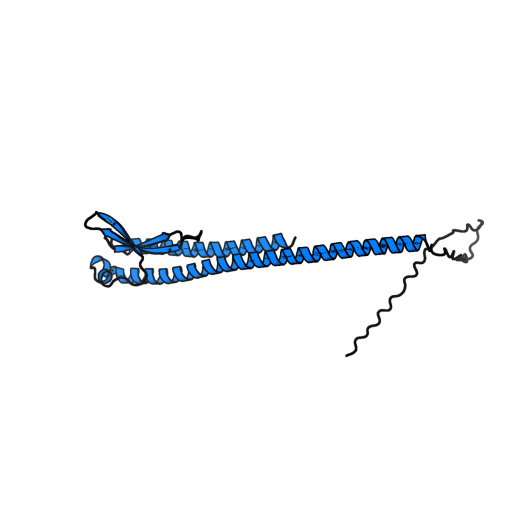88.62 107 SER A O 1
ATOM 888 N N . ASP A 1 108 ? -13.881 -5.913 8.887 1.00 90.25 108 ASP A N 1
ATOM 889 C CA . ASP A 1 108 ? -13.730 -5.186 7.623 1.00 90.25 108 ASP A CA 1
ATOM 890 C C . ASP A 1 108 ? -12.425 -4.392 7.594 1.00 90.25 108 ASP A C 1
ATOM 892 O O . ASP A 1 108 ? -11.682 -4.415 6.610 1.00 90.25 108 ASP A O 1
ATOM 896 N N . LEU A 1 109 ? -12.085 -3.753 8.715 1.00 90.94 109 LEU A N 1
ATOM 897 C CA . LEU A 1 109 ? -10.828 -3.042 8.858 1.00 90.94 109 LEU A CA 1
ATOM 898 C C . LEU A 1 109 ? -9.624 -3.972 8.688 1.00 90.94 109 LEU A C 1
ATOM 900 O O . LEU A 1 109 ? -8.707 -3.634 7.948 1.00 90.94 109 LEU A O 1
ATOM 904 N N . ASP A 1 110 ? -9.592 -5.147 9.320 1.00 89.94 110 ASP A N 1
ATOM 905 C CA . ASP A 1 110 ? -8.478 -6.093 9.150 1.00 89.94 110 ASP A CA 1
ATOM 906 C C . ASP A 1 110 ? -8.335 -6.579 7.705 1.00 89.94 110 ASP A C 1
ATOM 908 O O . ASP A 1 110 ? -7.211 -6.684 7.196 1.00 89.94 110 ASP A O 1
ATOM 912 N N . PHE A 1 111 ? -9.453 -6.796 7.009 1.00 91.50 111 PHE A N 1
ATOM 913 C CA . PHE A 1 111 ? -9.431 -7.062 5.576 1.00 91.50 111 PHE A CA 1
ATOM 914 C C . PHE A 1 111 ? -8.786 -5.899 4.803 1.00 91.50 111 PHE A C 1
ATOM 916 O O . PHE A 1 111 ? -7.810 -6.119 4.078 1.00 91.50 111 PHE A O 1
ATOM 923 N N . LEU A 1 112 ? -9.241 -4.659 5.012 1.00 92.94 112 LEU A N 1
ATOM 924 C CA . LEU A 1 112 ? -8.676 -3.476 4.351 1.00 92.94 112 LEU A CA 1
ATOM 925 C C . LEU A 1 112 ? -7.191 -3.280 4.671 1.00 92.94 112 LEU A C 1
ATOM 927 O O . LEU A 1 112 ? -6.396 -3.002 3.773 1.00 92.94 112 LEU A O 1
ATOM 931 N N . LEU A 1 113 ? -6.774 -3.489 5.922 1.00 91.06 113 LEU A N 1
ATOM 932 C CA . LEU A 1 113 ? -5.374 -3.398 6.339 1.00 91.06 113 LEU A CA 1
ATOM 933 C C . LEU A 1 113 ? -4.495 -4.419 5.603 1.00 91.06 113 LEU A C 1
ATOM 935 O O . LEU A 1 113 ? -3.380 -4.086 5.180 1.00 91.06 113 LEU A O 1
ATOM 939 N N . LYS A 1 114 ? -4.984 -5.650 5.409 1.00 91.38 114 LYS A N 1
ATOM 940 C CA . LYS A 1 114 ? -4.290 -6.692 4.634 1.00 91.38 114 LYS A CA 1
ATOM 941 C C . LYS A 1 114 ? -4.205 -6.334 3.153 1.00 91.38 114 LYS A C 1
ATOM 943 O O . LYS A 1 114 ? -3.119 -6.440 2.573 1.00 91.38 114 LYS A O 1
ATOM 948 N N . VAL A 1 115 ? -5.307 -5.877 2.555 1.00 93.94 115 VAL A N 1
ATOM 949 C CA . VAL A 1 115 ? -5.350 -5.449 1.146 1.00 93.94 115 VAL A CA 1
ATOM 950 C C . VAL A 1 115 ? -4.396 -4.279 0.922 1.00 93.94 115 VAL A C 1
ATOM 952 O O . VAL A 1 115 ? -3.544 -4.343 0.035 1.00 93.94 115 VAL A O 1
ATOM 955 N N . ARG A 1 116 ? -4.440 -3.264 1.790 1.00 92.31 116 ARG A N 1
ATOM 956 C CA . ARG A 1 116 ? -3.530 -2.117 1.760 1.00 92.31 116 ARG A CA 1
ATOM 957 C C . ARG A 1 116 ? -2.072 -2.542 1.857 1.00 92.31 116 ARG A C 1
ATOM 959 O O . ARG A 1 116 ? -1.245 -2.100 1.063 1.00 92.31 116 ARG A O 1
ATOM 966 N N . LYS A 1 117 ? -1.738 -3.408 2.821 1.00 90.69 117 LYS A N 1
ATOM 967 C CA . LYS A 1 117 ? -0.371 -3.918 3.000 1.00 90.69 117 LYS A CA 1
ATOM 968 C C . LYS A 1 117 ? 0.129 -4.601 1.726 1.00 90.69 117 LYS A C 1
ATOM 970 O O . LYS A 1 117 ? 1.262 -4.357 1.318 1.00 90.69 117 LYS A O 1
ATOM 975 N N . ARG A 1 118 ? -0.714 -5.417 1.085 1.00 93.00 118 ARG A N 1
ATOM 976 C CA . ARG A 1 118 ? -0.386 -6.075 -0.185 1.00 93.00 118 ARG A CA 1
ATOM 977 C C . ARG A 1 118 ? -0.213 -5.065 -1.320 1.00 93.00 118 ARG A C 1
ATOM 979 O O . ARG A 1 118 ? 0.767 -5.165 -2.047 1.00 93.00 118 ARG A O 1
ATOM 986 N N . ALA A 1 119 ? -1.106 -4.085 -1.447 1.00 92.06 119 ALA A N 1
ATOM 987 C CA . ALA A 1 119 ? -1.031 -3.049 -2.477 1.00 92.06 119 ALA A CA 1
ATOM 988 C C . ALA A 1 119 ? 0.260 -2.219 -2.372 1.00 92.06 119 ALA A C 1
ATOM 990 O O . ALA A 1 119 ? 0.958 -2.021 -3.364 1.00 92.06 119 ALA A O 1
ATOM 991 N N . VAL A 1 120 ? 0.627 -1.806 -1.154 1.00 91.00 120 VAL A N 1
ATOM 992 C CA . VAL A 1 120 ? 1.880 -1.083 -0.887 1.00 91.00 120 VAL A CA 1
ATOM 993 C C . VAL A 1 120 ? 3.105 -1.932 -1.239 1.00 91.00 120 VAL A C 1
ATOM 995 O O . VAL A 1 120 ? 4.055 -1.418 -1.831 1.00 91.00 120 VAL A O 1
ATOM 998 N N . GLU A 1 121 ? 3.090 -3.225 -0.910 1.00 91.25 121 GLU A N 1
ATOM 999 C CA . GLU A 1 121 ? 4.188 -4.129 -1.262 1.00 91.25 121 GLU A CA 1
ATOM 1000 C C . GLU A 1 121 ? 4.298 -4.321 -2.781 1.00 91.25 121 GLU A C 1
ATOM 1002 O O . GLU A 1 121 ? 5.395 -4.231 -3.329 1.00 91.25 121 GLU A O 1
ATOM 1007 N N . MET A 1 122 ? 3.175 -4.490 -3.487 1.00 91.62 122 MET A N 1
ATOM 1008 C CA . MET A 1 122 ? 3.180 -4.582 -4.951 1.00 91.62 122 MET A CA 1
ATOM 1009 C C . MET A 1 122 ? 3.714 -3.306 -5.602 1.00 91.62 122 MET A C 1
ATOM 1011 O O . MET A 1 122 ? 4.563 -3.395 -6.483 1.00 91.62 122 MET A O 1
ATOM 1015 N N . LEU A 1 123 ? 3.302 -2.127 -5.127 1.00 90.94 123 LEU A N 1
ATOM 1016 C CA . LEU A 1 123 ? 3.829 -0.846 -5.604 1.00 90.94 123 LEU A CA 1
ATOM 1017 C C . LEU A 1 123 ? 5.348 -0.746 -5.401 1.00 90.94 123 LEU A C 1
ATOM 1019 O O . LEU A 1 123 ? 6.079 -0.270 -6.274 1.00 90.94 123 LEU A O 1
ATOM 1023 N N . ARG A 1 124 ? 5.847 -1.201 -4.246 1.00 89.56 124 ARG A N 1
ATOM 1024 C CA . ARG A 1 124 ? 7.282 -1.222 -3.952 1.00 89.56 124 ARG A CA 1
ATOM 1025 C C . ARG A 1 124 ? 8.036 -2.156 -4.899 1.00 89.56 124 ARG A C 1
ATOM 1027 O O . ARG A 1 124 ? 9.065 -1.750 -5.442 1.00 89.56 124 ARG A O 1
ATOM 1034 N N . LEU A 1 125 ? 7.540 -3.378 -5.088 1.00 90.94 125 LEU A N 1
ATOM 1035 C CA . LEU A 1 125 ? 8.144 -4.366 -5.981 1.00 90.94 125 LEU A CA 1
ATOM 1036 C C . LEU A 1 125 ? 8.123 -3.888 -7.431 1.00 90.94 125 LEU A C 1
ATOM 1038 O O . LEU A 1 125 ? 9.153 -3.970 -8.096 1.00 90.94 125 LEU A O 1
ATOM 1042 N N . TYR A 1 126 ? 7.004 -3.325 -7.887 1.00 90.94 126 TYR A N 1
ATOM 1043 C CA . TYR A 1 126 ? 6.864 -2.762 -9.225 1.00 90.94 126 TYR A CA 1
ATOM 1044 C C . TYR A 1 126 ? 7.905 -1.670 -9.475 1.00 90.94 126 TYR A C 1
ATOM 1046 O O . TYR A 1 126 ? 8.696 -1.772 -10.406 1.00 90.94 126 TYR A O 1
ATOM 1054 N N . ARG A 1 127 ? 8.015 -0.683 -8.575 1.00 89.19 127 ARG A N 1
ATOM 1055 C CA . ARG A 1 127 ? 9.025 0.385 -8.688 1.00 89.19 127 ARG A CA 1
ATOM 1056 C C . ARG A 1 127 ? 10.455 -0.149 -8.734 1.00 89.19 127 ARG A C 1
ATOM 1058 O O . ARG A 1 127 ? 11.283 0.397 -9.460 1.00 89.19 127 ARG A O 1
ATOM 1065 N N . LEU A 1 128 ? 10.760 -1.185 -7.953 1.00 90.06 128 LEU A N 1
ATOM 1066 C CA . LEU A 1 128 ? 12.080 -1.813 -7.961 1.00 90.06 128 LEU A CA 1
ATOM 1067 C C . LEU A 1 128 ? 12.366 -2.504 -9.302 1.00 90.06 128 LEU A C 1
ATOM 1069 O O . LEU A 1 128 ? 13.424 -2.278 -9.885 1.00 90.06 128 LEU A O 1
ATOM 1073 N N . HIS A 1 129 ? 11.420 -3.302 -9.799 1.00 89.81 129 HIS A N 1
ATOM 1074 C CA . HIS A 1 129 ? 11.567 -4.034 -11.058 1.00 89.81 129 HIS A CA 1
ATOM 1075 C C . HIS A 1 129 ? 11.640 -3.085 -12.252 1.00 89.81 129 HIS A C 1
ATOM 1077 O O . HIS A 1 129 ? 12.522 -3.243 -13.091 1.00 89.81 129 HIS A O 1
ATOM 1083 N N . SER A 1 130 ? 10.794 -2.054 -12.293 1.00 88.88 130 SER A N 1
ATOM 1084 C CA . SER A 1 130 ? 10.825 -1.040 -13.347 1.00 88.88 130 SER A CA 1
ATOM 1085 C C . SER A 1 130 ? 12.166 -0.308 -13.382 1.00 88.88 130 SER A C 1
ATOM 1087 O O . SER A 1 130 ? 12.739 -0.151 -14.454 1.00 88.88 130 SER A O 1
ATOM 1089 N N . ARG A 1 131 ? 12.740 0.067 -12.229 1.00 87.62 131 ARG A N 1
ATOM 1090 C CA . ARG A 1 131 ? 14.089 0.668 -12.182 1.00 87.62 131 ARG A CA 1
ATOM 1091 C C . ARG A 1 131 ? 15.170 -0.274 -12.706 1.00 87.62 131 ARG A C 1
ATOM 1093 O O . ARG A 1 131 ? 16.042 0.165 -13.448 1.00 87.62 131 ARG A O 1
ATOM 1100 N N . LEU A 1 132 ? 15.112 -1.552 -12.331 1.00 88.94 132 LEU A N 1
ATOM 1101 C CA . LEU A 1 132 ? 16.069 -2.552 -12.803 1.00 88.94 132 LEU A CA 1
ATOM 1102 C C . LEU A 1 132 ? 15.972 -2.749 -14.322 1.00 88.94 132 LEU A C 1
ATOM 1104 O O . LEU A 1 132 ? 16.996 -2.801 -14.996 1.00 88.94 132 LEU A O 1
ATOM 1108 N N . LEU A 1 133 ? 14.751 -2.832 -14.854 1.00 87.12 133 LEU A N 1
ATOM 1109 C CA . LEU A 1 133 ? 14.498 -2.971 -16.287 1.00 87.12 133 LEU A CA 1
ATOM 1110 C C . LEU A 1 133 ? 15.028 -1.758 -17.064 1.00 87.12 133 LEU A C 1
ATOM 1112 O O . LEU A 1 133 ? 15.714 -1.925 -18.066 1.00 87.12 133 LEU A O 1
ATOM 1116 N N . MET A 1 134 ? 14.769 -0.546 -16.567 1.00 85.88 134 MET A N 1
ATOM 1117 C CA . MET A 1 134 ? 15.280 0.698 -17.153 1.00 85.88 134 MET A CA 1
ATOM 1118 C C . MET A 1 134 ? 16.810 0.724 -17.196 1.00 85.88 134 MET A C 1
ATOM 1120 O O . MET A 1 134 ? 17.379 1.066 -18.227 1.00 85.88 134 MET A O 1
ATOM 1124 N N . SER A 1 135 ? 17.472 0.316 -16.106 1.00 86.50 135 SER A N 1
ATOM 1125 C CA . SER A 1 135 ? 18.938 0.236 -16.045 1.00 86.50 135 SER A CA 1
ATOM 1126 C C . SER A 1 135 ? 19.487 -0.743 -17.081 1.00 86.50 135 SER A C 1
ATOM 1128 O O . SER A 1 135 ? 20.332 -0.367 -17.882 1.00 86.50 135 SER A O 1
ATOM 1130 N N . LYS A 1 136 ? 18.955 -1.971 -17.128 1.00 86.75 136 LYS A N 1
ATOM 1131 C CA . LYS A 1 136 ? 19.405 -2.991 -18.088 1.00 86.75 136 LYS A CA 1
ATOM 1132 C C . LYS A 1 136 ? 19.188 -2.564 -19.539 1.00 86.75 136 LYS A C 1
ATOM 1134 O O . LYS A 1 136 ? 20.026 -2.837 -20.392 1.00 86.75 136 LYS A O 1
ATOM 1139 N N . ASN A 1 137 ? 18.070 -1.897 -19.820 1.00 85.12 137 ASN A N 1
ATOM 1140 C CA . ASN A 1 137 ? 17.792 -1.378 -21.155 1.00 85.12 137 ASN A CA 1
ATOM 1141 C C . ASN A 1 137 ? 18.757 -0.248 -21.530 1.00 85.12 137 ASN A C 1
ATOM 1143 O O . ASN A 1 137 ? 19.183 -0.185 -22.679 1.00 85.12 137 ASN A O 1
ATOM 1147 N N . ALA A 1 138 ? 19.122 0.620 -20.582 1.00 84.19 138 ALA A N 1
ATOM 1148 C CA . ALA A 1 138 ? 20.124 1.656 -20.813 1.00 84.19 138 ALA A CA 1
ATOM 1149 C C . ALA A 1 138 ? 21.498 1.046 -21.137 1.00 84.19 138 ALA A C 1
ATOM 1151 O O . ALA A 1 138 ? 22.112 1.454 -22.123 1.00 84.19 138 ALA A O 1
ATOM 1152 N N . ASP A 1 139 ? 21.923 0.029 -20.381 1.00 85.75 139 ASP A N 1
ATOM 1153 C CA . ASP A 1 139 ? 23.187 -0.683 -20.609 1.00 85.75 139 ASP A CA 1
ATOM 1154 C C . ASP A 1 139 ? 23.206 -1.351 -21.998 1.00 85.75 139 ASP A C 1
ATOM 1156 O O . ASP A 1 139 ? 24.133 -1.156 -22.781 1.00 85.75 139 ASP A O 1
ATOM 1160 N N . ALA A 1 140 ? 22.128 -2.050 -22.373 1.00 85.75 140 ALA A N 1
ATOM 1161 C CA . ALA A 1 140 ? 22.027 -2.698 -23.682 1.00 85.75 140 ALA A CA 1
ATOM 1162 C C . ALA A 1 140 ? 22.037 -1.696 -24.853 1.00 85.75 140 ALA A C 1
ATOM 1164 O O . ALA A 1 140 ? 22.656 -1.952 -25.888 1.00 85.75 140 ALA A O 1
ATOM 1165 N N . ILE A 1 141 ? 21.364 -0.547 -24.707 1.00 86.19 141 ILE A N 1
ATOM 1166 C CA . ILE A 1 141 ? 21.386 0.526 -25.715 1.00 86.19 141 ILE A CA 1
ATOM 1167 C C . ILE A 1 141 ? 22.801 1.095 -25.852 1.00 86.19 141 ILE A C 1
ATOM 1169 O O . ILE A 1 141 ? 23.252 1.355 -26.971 1.00 86.19 141 ILE A O 1
ATOM 1173 N N . PHE A 1 142 ? 23.506 1.273 -24.736 1.00 87.25 142 PHE A N 1
ATOM 1174 C CA . PHE A 1 142 ? 24.883 1.749 -24.732 1.00 87.25 142 PHE A CA 1
ATOM 1175 C C . PHE A 1 142 ? 25.818 0.774 -25.466 1.00 87.25 142 PHE A C 1
ATOM 1177 O O . PHE A 1 142 ? 26.533 1.193 -26.378 1.00 87.25 142 PHE A O 1
ATOM 1184 N N . ASP A 1 143 ? 25.718 -0.528 -25.189 1.00 90.44 143 ASP A N 1
ATOM 1185 C CA . ASP A 1 143 ? 26.509 -1.571 -25.860 1.00 90.44 143 ASP A CA 1
ATOM 1186 C C . ASP A 1 143 ? 26.249 -1.647 -27.371 1.00 90.44 143 ASP A C 1
ATOM 1188 O O . ASP A 1 143 ? 27.164 -1.848 -28.174 1.00 90.44 143 ASP A O 1
ATOM 1192 N N . VAL A 1 144 ? 24.989 -1.512 -27.797 1.00 90.19 144 VAL A N 1
ATOM 1193 C CA . VAL A 1 144 ? 24.647 -1.454 -29.229 1.00 90.19 144 VAL A CA 1
ATOM 1194 C C . VAL A 1 144 ? 25.230 -0.194 -29.865 1.00 90.19 144 VAL A C 1
ATOM 1196 O O . VAL A 1 144 ? 25.760 -0.256 -30.972 1.00 90.19 144 VAL A O 1
ATOM 1199 N N . THR A 1 145 ? 25.187 0.935 -29.159 1.00 90.75 145 THR A N 1
ATOM 1200 C CA . THR A 1 145 ? 25.735 2.205 -29.648 1.00 90.75 145 THR A CA 1
ATOM 1201 C C . THR A 1 145 ? 27.246 2.114 -29.860 1.00 90.75 145 THR A C 1
ATOM 1203 O O . THR A 1 145 ? 27.726 2.534 -30.912 1.00 90.75 145 THR A O 1
ATOM 1206 N N . ILE A 1 146 ? 27.985 1.511 -28.920 1.00 92.75 146 ILE A N 1
ATOM 1207 C CA . ILE A 1 146 ? 29.427 1.260 -29.069 1.00 92.75 146 ILE A CA 1
ATOM 1208 C C . ILE A 1 146 ? 29.694 0.397 -30.304 1.00 92.75 146 ILE A C 1
ATOM 1210 O O . ILE A 1 146 ? 30.451 0.812 -31.179 1.00 92.75 146 ILE A O 1
ATOM 1214 N N . ARG A 1 147 ? 29.004 -0.742 -30.441 1.00 92.12 147 ARG A N 1
ATOM 1215 C CA . ARG A 1 147 ? 29.181 -1.641 -31.594 1.00 92.12 147 ARG A CA 1
ATOM 1216 C C . ARG A 1 147 ? 28.875 -0.959 -32.927 1.00 92.12 147 ARG A C 1
ATOM 1218 O O . ARG A 1 147 ? 29.587 -1.161 -33.908 1.00 92.12 147 ARG A O 1
ATOM 1225 N N . MET A 1 148 ? 27.845 -0.113 -32.977 1.00 91.06 148 MET A N 1
ATOM 1226 C CA . MET A 1 148 ? 27.543 0.685 -34.169 1.00 91.06 148 MET A CA 1
ATOM 1227 C C . MET A 1 148 ? 28.642 1.709 -34.473 1.00 91.06 148 MET A C 1
ATOM 1229 O O . MET A 1 148 ? 28.964 1.924 -35.641 1.00 91.06 148 MET A O 1
ATOM 1233 N N . MET A 1 149 ? 29.217 2.357 -33.457 1.00 91.62 149 MET A N 1
ATOM 1234 C CA . MET A 1 149 ? 30.334 3.288 -33.643 1.00 91.62 149 MET A CA 1
ATOM 1235 C C . MET A 1 149 ? 31.578 2.570 -34.171 1.00 91.62 149 MET A C 1
ATOM 1237 O O . MET A 1 149 ? 32.162 3.034 -35.147 1.00 91.62 149 MET A O 1
ATOM 1241 N N . GLU A 1 150 ? 31.936 1.423 -33.594 1.00 93.31 150 GLU A N 1
ATOM 1242 C CA . GLU A 1 150 ? 33.052 0.583 -34.046 1.00 93.31 150 GLU A CA 1
ATOM 1243 C C . GLU A 1 150 ? 32.862 0.127 -35.497 1.00 93.31 150 GLU A C 1
ATOM 1245 O O . GLU A 1 150 ? 33.751 0.308 -36.328 1.00 93.31 150 GLU A O 1
ATOM 1250 N N . HIS A 1 151 ? 31.669 -0.368 -35.838 1.00 91.44 151 HIS A N 1
ATOM 1251 C CA . HIS A 1 151 ? 31.339 -0.764 -37.206 1.00 91.44 151 HIS A CA 1
ATOM 1252 C C . HIS A 1 151 ? 31.419 0.416 -38.188 1.00 91.44 151 HIS A C 1
ATOM 1254 O O . HIS A 1 151 ? 31.943 0.284 -39.291 1.00 91.44 151 HIS A O 1
ATOM 1260 N N . ASN A 1 152 ? 30.952 1.602 -37.791 1.00 90.81 152 ASN A N 1
ATOM 1261 C CA . ASN A 1 152 ? 31.054 2.803 -38.622 1.00 90.81 152 ASN A CA 1
ATOM 1262 C C . ASN A 1 152 ? 32.504 3.262 -38.827 1.00 90.81 152 ASN A C 1
ATOM 1264 O O . ASN A 1 152 ? 32.829 3.777 -39.897 1.00 90.81 152 ASN A O 1
ATOM 1268 N N . VAL A 1 153 ? 33.370 3.098 -37.823 1.00 92.06 153 VAL A N 1
ATOM 1269 C CA . VAL A 1 153 ? 34.810 3.357 -37.958 1.00 92.06 153 VAL A CA 1
ATOM 1270 C C . VAL A 1 153 ? 35.430 2.365 -38.939 1.00 92.06 153 VAL A C 1
ATOM 1272 O O . VAL A 1 153 ? 36.116 2.799 -39.861 1.00 92.06 153 VAL A O 1
ATOM 1275 N N . ALA A 1 154 ? 35.117 1.074 -38.809 1.00 88.38 154 ALA A N 1
ATOM 1276 C CA . ALA A 1 154 ? 35.590 0.042 -39.729 1.00 88.38 154 ALA A CA 1
ATOM 1277 C C . ALA A 1 154 ? 35.136 0.311 -41.176 1.00 88.38 154 ALA A C 1
ATOM 1279 O O . ALA A 1 154 ? 35.948 0.323 -42.092 1.00 88.38 154 ALA A O 1
ATOM 1280 N N . LEU A 1 155 ? 33.861 0.645 -41.400 1.00 88.75 155 LEU A N 1
ATOM 1281 C CA . LEU A 1 155 ? 33.371 0.989 -42.740 1.00 88.75 155 LEU A CA 1
ATOM 1282 C C . LEU A 1 155 ? 34.084 2.207 -43.342 1.00 88.75 155 LEU A C 1
ATOM 1284 O O . LEU A 1 155 ? 34.305 2.259 -44.554 1.00 88.75 155 LEU A O 1
ATOM 1288 N N . LYS A 1 156 ? 34.430 3.207 -42.521 1.00 88.62 156 LYS A N 1
ATOM 1289 C CA . LYS A 1 156 ? 35.205 4.367 -42.977 1.00 88.62 156 LYS A CA 1
ATOM 1290 C C . LYS A 1 156 ? 36.623 3.966 -43.363 1.00 88.62 156 LYS A C 1
ATOM 1292 O O . LYS A 1 156 ? 37.051 4.354 -44.447 1.00 88.62 156 LYS A O 1
ATOM 1297 N N . SER A 1 157 ? 37.310 3.163 -42.549 1.00 84.38 157 SER A N 1
ATOM 1298 C CA . SER A 1 157 ? 38.661 2.701 -42.881 1.00 84.38 157 SER A CA 1
ATOM 1299 C C . SER A 1 157 ? 38.663 1.860 -44.157 1.00 84.38 157 SER A C 1
ATOM 1301 O O . SER A 1 157 ? 39.460 2.132 -45.048 1.00 84.38 157 SER A O 1
ATOM 1303 N N . THR A 1 158 ? 37.704 0.944 -44.334 1.00 88.75 158 THR A N 1
ATOM 1304 C CA . THR A 1 158 ? 37.589 0.144 -45.567 1.00 88.75 158 THR A CA 1
ATOM 1305 C C . THR A 1 158 ? 37.287 1.011 -46.794 1.00 88.75 158 THR A C 1
ATOM 1307 O O . THR A 1 158 ? 37.823 0.774 -47.876 1.00 88.75 158 THR A O 1
ATOM 1310 N N . ARG A 1 159 ? 36.457 2.058 -46.660 1.00 88.00 159 ARG A N 1
ATOM 1311 C CA . ARG A 1 159 ? 36.219 3.027 -47.748 1.00 88.00 159 ARG A CA 1
ATOM 1312 C C . ARG A 1 159 ? 37.475 3.820 -48.096 1.00 88.00 159 ARG A C 1
ATOM 1314 O O . ARG A 1 159 ? 37.737 4.040 -49.276 1.00 88.00 159 ARG A O 1
ATOM 1321 N N . GLU A 1 160 ? 38.239 4.251 -47.099 1.00 87.31 160 GLU A N 1
ATOM 1322 C CA . GLU A 1 160 ? 39.500 4.969 -47.300 1.00 87.31 160 GLU A CA 1
ATOM 1323 C C . GLU A 1 160 ? 40.571 4.080 -47.937 1.00 87.31 160 GLU A C 1
ATOM 1325 O O . GLU A 1 160 ? 41.287 4.535 -48.830 1.00 87.31 160 GLU A O 1
ATOM 1330 N N . GLU A 1 161 ? 40.649 2.814 -47.530 1.00 84.62 161 GLU A N 1
ATOM 1331 C CA . GLU A 1 161 ? 41.508 1.795 -48.135 1.00 84.62 161 GLU A CA 1
ATOM 1332 C C . GLU A 1 161 ? 41.113 1.531 -49.587 1.00 84.62 161 GLU A C 1
ATOM 1334 O O . GLU A 1 161 ? 41.969 1.604 -50.466 1.00 84.62 161 GLU A O 1
ATOM 1339 N N . ARG A 1 162 ? 39.818 1.344 -49.876 1.00 81.94 162 ARG A N 1
ATOM 1340 C CA . ARG A 1 162 ? 39.318 1.199 -51.252 1.00 81.94 162 ARG A CA 1
ATOM 1341 C C . ARG A 1 162 ? 39.627 2.436 -52.098 1.00 81.94 162 ARG A C 1
ATOM 1343 O O . ARG A 1 162 ? 40.081 2.310 -53.230 1.00 81.94 162 ARG A O 1
ATOM 1350 N N . ALA A 1 163 ? 39.441 3.636 -51.551 1.00 81.69 163 ALA A N 1
ATOM 1351 C CA . ALA A 1 163 ? 39.789 4.882 -52.232 1.00 81.69 163 ALA A CA 1
ATOM 1352 C C . ALA A 1 163 ? 41.305 5.030 -52.450 1.00 81.69 163 ALA A C 1
ATOM 1354 O O . ALA A 1 163 ? 41.734 5.603 -53.450 1.00 81.69 163 ALA A O 1
ATOM 1355 N N . ARG A 1 164 ? 42.138 4.532 -51.526 1.00 85.12 164 ARG A N 1
ATOM 1356 C CA . ARG A 1 164 ? 43.597 4.474 -51.692 1.00 85.12 164 ARG A CA 1
ATOM 1357 C C . ARG A 1 164 ? 43.978 3.499 -52.803 1.00 85.12 164 ARG A C 1
ATOM 1359 O O . ARG A 1 164 ? 44.685 3.912 -53.714 1.00 85.12 164 ARG A O 1
ATOM 1366 N N . TRP A 1 165 ? 43.427 2.288 -52.789 1.00 83.69 165 TRP A N 1
ATOM 1367 C CA . TRP A 1 165 ? 43.661 1.281 -53.821 1.00 83.69 165 TRP A CA 1
ATOM 1368 C C . TRP A 1 165 ? 43.267 1.780 -55.215 1.00 83.69 165 TRP A C 1
ATOM 1370 O O . TRP A 1 165 ? 44.047 1.628 -56.146 1.00 83.69 165 TRP A O 1
ATOM 1380 N N . LEU A 1 166 ? 42.121 2.459 -55.352 1.00 80.25 166 LEU A N 1
ATOM 1381 C CA . LEU A 1 166 ? 41.676 3.052 -56.623 1.00 80.25 166 LEU A CA 1
ATOM 1382 C C . LEU A 1 166 ? 42.580 4.192 -57.121 1.00 80.25 166 LEU A C 1
ATOM 1384 O O . LEU A 1 166 ? 42.651 4.432 -58.322 1.00 80.25 166 LEU A O 1
ATOM 1388 N N . ARG A 1 167 ? 43.268 4.916 -56.224 1.00 83.25 167 ARG A N 1
ATOM 1389 C CA . ARG A 1 167 ? 44.274 5.920 -56.620 1.00 83.25 167 ARG A CA 1
ATOM 1390 C C . ARG A 1 167 ? 45.556 5.272 -57.134 1.00 83.25 167 ARG A C 1
ATOM 1392 O O . ARG A 1 167 ? 46.190 5.827 -58.024 1.00 83.25 167 ARG A O 1
ATOM 1399 N N . GLU A 1 168 ? 45.934 4.136 -56.558 1.00 83.31 168 GLU A N 1
ATOM 1400 C CA . GLU A 1 168 ? 47.124 3.370 -56.944 1.00 83.31 168 GLU A CA 1
ATOM 1401 C C . GLU A 1 168 ? 46.877 2.510 -58.194 1.00 83.31 168 GLU A C 1
ATOM 1403 O O . GLU A 1 168 ? 47.786 2.316 -58.995 1.00 83.31 168 GLU A O 1
ATOM 1408 N N . ASN A 1 169 ? 45.637 2.056 -58.390 1.00 83.19 169 ASN A N 1
ATOM 1409 C CA . ASN A 1 169 ? 45.187 1.216 -59.497 1.00 83.19 169 ASN A CA 1
ATOM 1410 C C . ASN A 1 169 ? 43.997 1.894 -60.195 1.00 83.19 169 ASN A C 1
ATOM 1412 O O . ASN A 1 169 ? 42.853 1.456 -60.034 1.00 83.19 169 ASN A O 1
ATOM 1416 N N . PRO A 1 170 ? 44.224 3.007 -60.918 1.00 76.94 170 PRO A N 1
ATOM 1417 C CA . PRO A 1 170 ? 43.146 3.686 -61.615 1.00 76.94 170 PRO A CA 1
ATOM 1418 C C . PRO A 1 170 ? 42.530 2.732 -62.648 1.00 76.94 170 PRO A C 1
ATOM 1420 O O . PRO A 1 170 ? 43.274 2.087 -63.393 1.00 76.94 170 PRO A O 1
ATOM 1423 N N . PRO A 1 171 ? 41.192 2.624 -62.709 1.00 69.81 171 PRO A N 1
ATOM 1424 C CA . PRO A 1 171 ? 40.541 1.725 -63.649 1.00 69.81 171 PRO A CA 1
ATOM 1425 C C . PRO A 1 171 ? 40.923 2.108 -65.080 1.00 69.81 171 PRO A C 1
ATOM 1427 O O . PRO A 1 171 ? 40.911 3.289 -65.442 1.00 69.81 171 PRO A O 1
ATOM 1430 N N . GLU A 1 172 ? 41.256 1.111 -65.904 1.00 69.50 172 GLU A N 1
ATOM 1431 C CA . GLU A 1 172 ? 41.501 1.337 -67.324 1.00 69.50 172 GLU A CA 1
ATOM 1432 C C . GLU A 1 172 ? 40.232 1.916 -67.957 1.00 69.50 172 GLU A C 1
ATOM 1434 O O . GLU A 1 172 ? 39.191 1.262 -68.058 1.00 69.50 172 GLU A O 1
ATOM 1439 N N . THR A 1 173 ? 40.304 3.169 -68.402 1.00 57.88 173 THR A N 1
ATOM 1440 C CA . THR A 1 173 ? 39.220 3.817 -69.136 1.00 57.88 173 THR A CA 1
ATOM 1441 C C . THR A 1 173 ? 39.107 3.187 -70.518 1.00 57.88 173 THR A C 1
ATOM 1443 O O . THR A 1 173 ? 39.667 3.649 -71.513 1.00 57.88 173 THR A O 1
ATOM 1446 N N . ARG A 1 174 ? 38.358 2.088 -70.611 1.00 52.25 174 ARG A N 1
ATOM 1447 C CA . ARG A 1 174 ? 38.091 1.430 -71.887 1.00 52.25 174 ARG A CA 1
ATOM 1448 C C . ARG A 1 174 ? 37.038 2.229 -72.654 1.00 52.25 174 ARG A C 1
ATOM 1450 O O . ARG A 1 174 ? 35.836 2.054 -72.469 1.00 52.25 174 ARG A O 1
ATOM 1457 N N . VAL A 1 175 ? 37.491 3.118 -73.539 1.00 50.81 175 VAL A N 1
ATOM 1458 C CA . VAL A 1 175 ? 36.620 3.885 -74.444 1.00 50.81 175 VAL A CA 1
ATOM 1459 C C . VAL A 1 175 ? 35.903 2.920 -75.397 1.00 50.81 175 VAL A C 1
ATOM 1461 O O . VAL A 1 175 ? 36.439 2.517 -76.432 1.00 50.81 175 VAL A O 1
ATOM 1464 N N . LYS A 1 176 ? 34.662 2.536 -75.075 1.00 50.50 176 LYS A N 1
ATOM 1465 C CA . LYS A 1 176 ? 33.788 1.813 -76.008 1.00 50.50 176 LYS A CA 1
ATOM 1466 C C . LYS A 1 176 ? 33.284 2.791 -77.071 1.00 50.50 176 LYS A C 1
ATOM 1468 O O . LYS A 1 176 ? 32.254 3.435 -76.903 1.00 50.50 176 LYS A O 1
ATOM 1473 N N . LY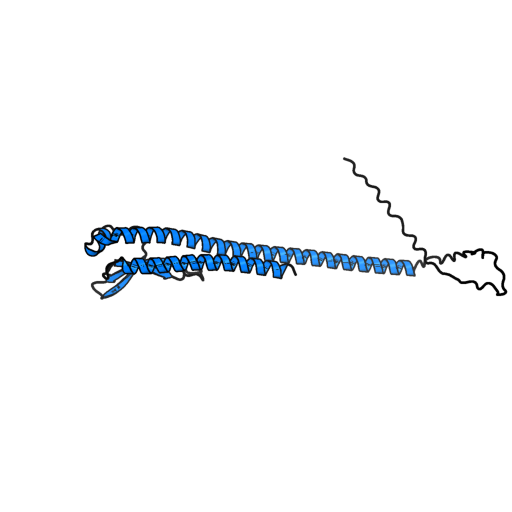S A 1 177 ? 33.987 2.872 -78.207 1.00 46.00 177 LYS A N 1
ATOM 1474 C CA . LYS A 1 177 ? 33.481 3.546 -79.416 1.00 46.00 177 LYS A CA 1
ATOM 1475 C C . LYS A 1 177 ? 32.273 2.780 -79.958 1.00 46.00 177 LYS A C 1
ATOM 1477 O O . LYS A 1 177 ? 32.409 1.867 -80.770 1.00 46.00 177 LYS A O 1
ATOM 1482 N N . THR A 1 178 ? 31.076 3.138 -79.513 1.00 49.78 178 THR A N 1
ATOM 1483 C CA . THR A 1 178 ? 29.832 2.606 -80.073 1.00 49.78 178 THR A CA 1
ATOM 1484 C C . THR A 1 178 ? 29.506 3.343 -81.370 1.00 49.78 178 THR A C 1
ATOM 1486 O O . THR A 1 178 ? 29.052 4.483 -81.391 1.00 49.78 178 THR A O 1
ATOM 1489 N N . LYS A 1 179 ? 29.755 2.679 -82.503 1.00 47.03 179 LYS A N 1
ATOM 1490 C CA . LYS A 1 179 ? 29.387 3.177 -83.833 1.00 47.03 179 LYS A CA 1
ATOM 1491 C C . LYS A 1 179 ? 27.874 3.027 -84.022 1.00 47.03 179 LYS A C 1
ATOM 1493 O O . LYS A 1 179 ? 27.407 1.990 -84.487 1.00 47.03 179 LYS A O 1
ATOM 1498 N N . ARG A 1 180 ? 27.092 4.053 -83.673 1.00 50.41 180 ARG A N 1
ATOM 1499 C CA . ARG A 1 180 ? 25.671 4.113 -84.052 1.00 50.41 180 ARG A CA 1
ATOM 1500 C C . ARG A 1 180 ? 25.569 4.227 -85.577 1.00 50.41 180 ARG A C 1
ATOM 1502 O O . ARG A 1 180 ? 26.004 5.212 -86.166 1.00 50.41 180 ARG A O 1
ATOM 1509 N N . ARG A 1 181 ? 25.011 3.205 -86.235 1.00 44.97 181 ARG A N 1
ATOM 1510 C CA . ARG A 1 181 ? 24.574 3.301 -87.635 1.00 44.97 181 ARG A CA 1
ATOM 1511 C C . ARG A 1 181 ? 23.349 4.213 -87.673 1.00 44.97 181 ARG A C 1
ATOM 1513 O O . ARG A 1 181 ? 22.278 3.810 -87.234 1.00 44.97 181 ARG A O 1
ATOM 1520 N N . GLY A 1 182 ? 23.528 5.434 -88.172 1.00 42.97 182 GLY A N 1
ATOM 1521 C CA . GLY A 1 182 ? 22.422 6.326 -88.500 1.00 42.97 182 GLY A CA 1
ATOM 1522 C C . GLY A 1 182 ? 21.503 5.664 -89.525 1.00 42.97 182 GLY A C 1
ATOM 1523 O O . GLY A 1 182 ? 21.965 5.166 -90.556 1.00 42.97 182 GLY A O 1
ATOM 1524 N N . ALA A 1 183 ? 20.210 5.625 -89.213 1.00 48.91 183 ALA A N 1
ATOM 1525 C CA . ALA A 1 183 ? 19.174 5.310 -90.179 1.00 48.91 183 ALA A CA 1
ATOM 1526 C C . ALA A 1 183 ? 19.246 6.330 -91.327 1.00 48.91 183 ALA A C 1
ATOM 1528 O O . ALA A 1 183 ? 19.414 7.526 -91.098 1.00 48.91 183 ALA A O 1
ATOM 1529 N N . LYS A 1 184 ? 19.166 5.836 -92.566 1.00 48.50 184 LYS A N 1
ATOM 1530 C CA . LYS A 1 184 ? 19.165 6.652 -93.781 1.00 48.50 184 LYS A CA 1
ATOM 1531 C C . LYS A 1 184 ? 17.976 7.619 -93.758 1.00 48.50 184 LYS A C 1
ATOM 1533 O O . LYS A 1 184 ? 16.839 7.194 -93.918 1.00 48.50 184 LYS A O 1
ATOM 1538 N N . GLY A 1 185 ? 18.271 8.904 -93.636 1.00 41.97 185 GLY A N 1
ATOM 1539 C CA . GLY A 1 185 ? 17.388 10.019 -93.959 1.00 41.97 185 GLY A CA 1
ATOM 1540 C C . GLY A 1 185 ? 18.294 11.207 -94.246 1.00 41.97 185 GLY A C 1
ATOM 1541 O O . GLY A 1 185 ? 19.089 11.576 -93.388 1.00 41.97 185 GLY A O 1
ATOM 1542 N N . GLY A 1 186 ? 18.296 11.687 -95.487 1.00 46.91 186 GLY A N 1
ATOM 1543 C CA . GLY A 1 186 ? 19.210 12.735 -95.926 1.00 46.91 186 GLY A CA 1
ATOM 1544 C C . GLY A 1 186 ? 18.907 14.067 -95.253 1.00 46.91 186 GLY A C 1
ATOM 1545 O O . GLY A 1 186 ? 17.757 14.474 -95.234 1.00 46.91 186 GLY A O 1
ATOM 1546 N N . ASP A 1 187 ? 19.937 14.722 -94.729 1.00 42.28 187 ASP A N 1
ATOM 1547 C CA . ASP A 1 187 ? 20.292 16.093 -95.095 1.00 42.28 187 ASP A CA 1
ATOM 1548 C C . ASP A 1 187 ? 21.700 16.408 -94.558 1.00 42.28 187 ASP A C 1
ATOM 1550 O O . ASP A 1 187 ? 22.218 15.738 -93.663 1.00 42.28 187 ASP A O 1
ATOM 1554 N N . THR A 1 188 ? 22.367 17.379 -95.163 1.00 48.47 188 THR A N 1
ATOM 1555 C CA . THR A 1 188 ? 23.781 17.718 -94.964 1.00 48.47 188 THR A CA 1
ATOM 1556 C C . THR A 1 188 ? 24.136 18.148 -93.535 1.00 48.47 188 THR A C 1
ATOM 1558 O O . THR A 1 188 ? 23.759 19.237 -93.112 1.00 48.47 188 THR A O 1
ATOM 1561 N N . THR A 1 189 ? 24.952 17.372 -92.808 1.00 45.12 189 THR A N 1
ATOM 1562 C CA . THR A 1 189 ? 25.899 17.883 -91.785 1.00 45.12 189 THR A CA 1
ATOM 1563 C C . THR A 1 189 ? 26.906 16.799 -91.372 1.00 45.12 189 THR A C 1
ATOM 1565 O O . THR A 1 189 ? 26.589 15.611 -91.345 1.00 45.12 189 THR A O 1
ATOM 1568 N N . LYS A 1 190 ? 28.163 17.192 -91.116 1.00 45.41 190 LYS A N 1
ATOM 1569 C CA . LYS A 1 190 ? 29.261 16.293 -90.706 1.00 45.41 190 LYS A CA 1
ATOM 1570 C C . LYS A 1 190 ? 28.876 15.509 -89.436 1.00 45.41 190 LYS A C 1
ATOM 1572 O O . LYS A 1 190 ? 28.275 16.107 -88.549 1.00 45.41 190 LYS A O 1
ATOM 1577 N N . PRO A 1 191 ? 29.252 14.224 -89.293 1.00 41.62 191 PRO A N 1
ATOM 1578 C CA . PRO A 1 191 ? 29.010 13.497 -88.053 1.00 41.62 191 PRO A CA 1
ATOM 1579 C C . PRO A 1 191 ? 29.883 14.078 -86.932 1.00 41.62 191 PRO A C 1
ATOM 1581 O O . PRO A 1 191 ? 31.106 13.934 -86.955 1.00 41.62 191 PRO A O 1
ATOM 1584 N N . GLU A 1 192 ? 29.258 14.729 -85.953 1.00 42.94 192 GLU A N 1
ATOM 1585 C CA . GLU A 1 192 ? 29.884 15.003 -84.662 1.00 42.94 192 GLU A CA 1
ATOM 1586 C C . GLU A 1 192 ? 30.039 13.682 -83.900 1.00 42.94 192 GLU A C 1
ATOM 1588 O O . GLU A 1 192 ? 29.078 12.944 -83.668 1.00 42.94 192 GLU A O 1
ATOM 1593 N N . PHE A 1 193 ? 31.277 13.356 -83.534 1.00 40.38 193 PHE A N 1
ATOM 1594 C CA . PHE A 1 193 ? 31.551 12.298 -82.573 1.00 40.38 193 PHE A CA 1
ATOM 1595 C C . PHE A 1 193 ? 31.145 12.808 -81.190 1.00 40.38 193 PHE A C 1
ATOM 1597 O O . PHE A 1 193 ? 31.846 13.626 -80.604 1.00 40.38 193 PHE A O 1
ATOM 1604 N N . ILE A 1 194 ? 30.028 12.318 -80.658 1.00 42.81 194 ILE A N 1
ATOM 1605 C CA . ILE A 1 194 ? 29.706 12.499 -79.241 1.00 42.81 194 ILE A CA 1
ATOM 1606 C C . ILE A 1 194 ? 30.442 11.397 -78.475 1.00 42.81 194 ILE A C 1
ATOM 1608 O O . ILE A 1 194 ? 30.020 10.238 -78.481 1.00 42.81 194 ILE A O 1
ATOM 1612 N N . GLU A 1 195 ? 31.564 11.740 -77.840 1.00 40.28 195 GLU A N 1
ATOM 1613 C CA . GLU A 1 195 ? 32.196 10.874 -76.844 1.00 40.28 195 GLU A CA 1
ATOM 1614 C C . GLU A 1 195 ? 31.278 10.776 -75.625 1.00 40.28 195 GLU A C 1
ATOM 1616 O O . GLU A 1 195 ? 31.096 11.726 -74.870 1.00 40.28 195 GLU A O 1
ATOM 1621 N N . THR A 1 196 ? 30.661 9.613 -75.443 1.00 42.88 196 THR A N 1
ATOM 1622 C CA . THR A 1 196 ? 29.935 9.278 -74.216 1.00 42.88 196 THR A CA 1
ATOM 1623 C C . THR A 1 196 ? 30.824 8.356 -73.394 1.00 42.88 196 THR A C 1
ATOM 1625 O O . THR A 1 196 ? 31.035 7.199 -73.752 1.00 42.88 196 THR A O 1
ATOM 1628 N N . VAL A 1 197 ? 31.389 8.887 -72.309 1.00 39.72 197 VAL A N 1
ATOM 1629 C CA . VAL A 1 197 ? 32.137 8.106 -71.318 1.00 39.72 197 VAL A CA 1
ATOM 1630 C C . VAL A 1 197 ? 31.121 7.465 -70.378 1.00 39.72 197 VAL A C 1
ATOM 1632 O O . VAL A 1 197 ? 30.561 8.129 -69.511 1.00 39.72 197 VAL A O 1
ATOM 1635 N N . THR A 1 198 ? 30.845 6.178 -70.566 1.00 44.28 198 THR A N 1
ATOM 1636 C CA . THR A 1 198 ? 30.096 5.375 -69.593 1.00 44.28 198 THR A CA 1
ATOM 1637 C C . THR A 1 198 ? 31.085 4.662 -68.682 1.00 44.28 198 THR A C 1
ATOM 1639 O O . THR A 1 198 ? 31.844 3.816 -69.159 1.00 44.28 198 THR A O 1
ATOM 1642 N N . LEU A 1 199 ? 31.068 4.998 -67.391 1.00 41.09 199 LEU A N 1
ATOM 1643 C CA . LEU A 1 199 ? 31.683 4.184 -66.345 1.00 41.09 199 LEU A CA 1
ATOM 1644 C C . LEU A 1 199 ? 30.925 2.853 -66.307 1.00 41.09 199 LEU A C 1
ATOM 1646 O O . LEU A 1 199 ? 29.717 2.839 -66.080 1.00 41.09 199 LEU A O 1
ATOM 1650 N N . ILE A 1 200 ? 31.606 1.756 -66.625 1.00 43.19 200 ILE A N 1
ATOM 1651 C CA . ILE A 1 200 ? 31.073 0.415 -66.404 1.00 43.19 200 ILE A CA 1
ATOM 1652 C C . ILE A 1 200 ? 31.596 0.019 -65.031 1.00 43.19 200 ILE A C 1
ATOM 1654 O O . ILE A 1 200 ? 32.770 -0.316 -64.904 1.00 43.19 200 ILE A O 1
ATOM 1658 N N . ASP A 1 201 ? 30.744 0.128 -64.016 1.00 45.94 201 ASP A N 1
ATOM 1659 C CA . ASP A 1 201 ? 30.954 -0.609 -62.778 1.00 45.94 201 ASP A CA 1
ATOM 1660 C C . ASP A 1 201 ? 30.738 -2.084 -63.132 1.00 45.94 201 ASP A C 1
ATOM 1662 O O . ASP A 1 201 ? 29.611 -2.509 -63.393 1.00 45.94 201 ASP A O 1
ATOM 1666 N N . GLU A 1 202 ? 31.820 -2.856 -63.226 1.00 46.06 202 GLU A N 1
ATOM 1667 C CA . GLU A 1 202 ? 31.728 -4.309 -63.097 1.00 46.06 202 GLU A CA 1
ATOM 1668 C C . GLU A 1 202 ? 31.292 -4.566 -61.650 1.00 46.06 202 GLU A C 1
ATOM 1670 O O . GLU A 1 202 ? 32.088 -4.559 -60.713 1.00 46.06 202 GLU A O 1
ATOM 1675 N N . ALA A 1 203 ? 29.975 -4.638 -61.456 1.00 45.06 203 ALA A N 1
ATOM 1676 C CA . ALA A 1 203 ? 29.402 -5.253 -60.280 1.00 45.06 203 ALA A CA 1
ATOM 1677 C C . ALA A 1 203 ? 29.738 -6.740 -60.384 1.00 45.06 203 ALA A C 1
ATOM 1679 O O . ALA A 1 203 ? 29.214 -7.425 -61.260 1.00 45.06 203 ALA A O 1
ATOM 1680 N N . ASP A 1 204 ? 30.655 -7.201 -59.538 1.00 47.06 204 ASP A N 1
ATOM 1681 C CA . ASP A 1 204 ? 30.812 -8.624 -59.283 1.00 47.06 204 ASP A CA 1
ATOM 1682 C C . ASP A 1 204 ? 29.463 -9.147 -58.779 1.00 47.06 204 ASP A C 1
ATOM 1684 O O . ASP A 1 204 ? 28.977 -8.743 -57.716 1.00 47.06 204 ASP A O 1
ATOM 1688 N N . ASP A 1 205 ? 28.847 -10.002 -59.591 1.00 49.03 205 ASP A N 1
ATOM 1689 C CA . ASP A 1 205 ? 27.703 -10.819 -59.221 1.00 49.03 205 ASP A CA 1
ATOM 1690 C C . ASP A 1 205 ? 28.111 -11.674 -58.009 1.00 49.03 205 ASP A C 1
ATOM 1692 O O . ASP A 1 205 ? 28.874 -12.636 -58.127 1.00 49.03 205 ASP A O 1
ATOM 1696 N N . ILE A 1 206 ? 27.639 -11.297 -56.818 1.00 47.44 206 ILE A N 1
ATOM 1697 C CA . ILE A 1 206 ? 27.647 -12.191 -55.660 1.00 47.44 206 ILE A CA 1
ATOM 1698 C C . ILE A 1 206 ? 26.529 -13.198 -55.913 1.00 47.44 206 ILE A C 1
ATOM 1700 O O . ILE A 1 206 ? 25.347 -12.871 -55.826 1.00 47.44 206 ILE A O 1
ATOM 1704 N N . ASP A 1 207 ? 26.948 -14.397 -56.297 1.00 47.53 207 ASP A N 1
ATOM 1705 C CA . ASP A 1 207 ? 26.125 -15.584 -56.481 1.00 47.53 207 ASP A CA 1
ATOM 1706 C C . ASP A 1 207 ? 25.573 -16.019 -55.110 1.00 47.53 207 ASP A C 1
ATOM 1708 O O . ASP A 1 207 ? 26.284 -16.608 -54.292 1.00 47.53 207 ASP A O 1
ATOM 1712 N N . ASP A 1 208 ? 24.314 -15.664 -54.838 1.00 54.66 208 ASP A N 1
ATOM 1713 C CA . ASP A 1 208 ? 23.497 -16.255 -53.776 1.00 54.66 208 ASP A CA 1
ATOM 1714 C C . ASP A 1 208 ? 23.213 -17.716 -54.163 1.00 54.66 208 ASP A C 1
ATOM 1716 O O . ASP A 1 208 ? 22.198 -18.022 -54.790 1.00 54.66 208 ASP A O 1
ATOM 1720 N N . ASN A 1 209 ? 24.119 -18.625 -53.799 1.00 48.53 209 ASN A N 1
ATOM 1721 C CA . ASN A 1 209 ? 23.794 -20.044 -53.718 1.00 48.53 209 ASN A CA 1
ATOM 1722 C C . ASN A 1 209 ? 23.559 -20.430 -52.258 1.00 48.53 209 ASN A C 1
ATOM 1724 O O . ASN A 1 209 ? 24.481 -20.528 -51.445 1.00 48.53 209 ASN A O 1
ATOM 1728 N N . ASP A 1 210 ? 22.271 -20.626 -51.978 1.00 51.94 210 ASP A N 1
ATOM 1729 C CA . ASP A 1 210 ? 21.737 -21.490 -50.939 1.00 51.94 210 ASP A CA 1
ATOM 1730 C C . ASP A 1 210 ? 22.535 -22.800 -50.854 1.00 51.94 210 ASP A C 1
ATOM 1732 O O . ASP A 1 210 ? 22.636 -23.529 -51.837 1.00 51.94 210 ASP A O 1
ATOM 1736 N N . ASP A 1 211 ? 23.009 -23.142 -49.658 1.00 49.38 211 ASP A N 1
ATOM 1737 C CA . ASP A 1 211 ? 23.226 -24.539 -49.283 1.00 49.38 211 ASP A CA 1
ATOM 1738 C C . ASP A 1 211 ? 22.718 -24.755 -47.857 1.00 49.38 211 ASP A C 1
ATOM 1740 O O . ASP A 1 211 ? 23.418 -24.638 -46.849 1.00 49.38 211 ASP A O 1
ATOM 1744 N N . ASP A 1 212 ? 21.428 -25.061 -47.821 1.00 52.62 212 ASP A N 1
ATOM 1745 C CA . ASP A 1 212 ? 20.732 -25.727 -46.738 1.00 52.62 212 ASP A CA 1
ATOM 1746 C C . ASP A 1 212 ? 20.908 -27.241 -46.968 1.00 52.62 212 ASP A C 1
ATOM 1748 O O . ASP A 1 212 ? 20.225 -27.826 -47.809 1.00 52.62 212 ASP A O 1
ATOM 1752 N N . GLN A 1 213 ? 21.839 -27.896 -46.263 1.00 48.94 213 GLN A N 1
ATOM 1753 C CA . GLN A 1 213 ? 21.844 -29.359 -46.115 1.00 48.94 213 GLN A CA 1
ATOM 1754 C C . GLN A 1 213 ? 22.272 -29.793 -44.705 1.00 48.94 213 GLN A C 1
ATOM 1756 O O . GLN A 1 213 ? 23.456 -29.828 -44.378 1.00 48.94 213 GLN A O 1
ATOM 1761 N N . THR A 1 214 ? 21.243 -30.201 -43.948 1.00 57.41 214 THR A N 1
ATOM 1762 C CA . THR A 1 214 ? 21.169 -31.295 -42.945 1.00 57.41 214 THR A CA 1
ATOM 1763 C C . THR A 1 214 ? 22.048 -31.274 -41.700 1.00 57.41 214 THR A C 1
ATOM 1765 O O . THR A 1 214 ? 23.273 -31.485 -41.809 1.00 57.41 214 THR A O 1
#

Foldseek 3Di:
DVLVVLVVVLVVVLVVLVVVLVVLVVVLVVLQVVQVVLDDPAFFRWGWDFDDDVPDPGTAIFIWTWGQDPPPRDIDIDTDPDLDDDPVQCPDPRNVVRVVVSSVSSVVNVVSSVVSVVSVVVSVVSVVVSVVVSVVVVVVVVVVVVVVVVVVVVVVVVVVVVVVVCVVVPDPQPQPPDPDDDDDDDDDDDDDDDRDRDDDPPPDPPDPDDDDDD

Sequence (214 aa):
MPDVVLRAAVDEVTKEMVDFIKTIDNQIDWIDGVLEFAQPLHTGAIRIEWRTMKKSVLRMPRIVEWRRQKTTGIWSYKDVKNTHLSLKAKFNGDFLEHHHRVVECLSDLDFLLKVRKRAVEMLRLYRLHSRLLMSKNADAIFDVTIRMMEHNVALKSTREERARWLRENPPETRVKKTKRRGAKGGDTTKPEFIETVTLIDEADDIDDNDDDQT

pLDDT: mean 76.73, std 16.86, range [39.72, 95.94]